Protein AF-A0A183KXJ9-F1 (afdb_monomer_lite)

Radius of gyration: 37.61 Å; chains: 1; bounding box: 73×56×91 Å

InterPro domains:
  IPR002073 3'5'-cyclic nucleotide phosphodiesterase, catalytic domain [PS51845] (123-229)
  IPR029016 GAF-like domain superfamily [G3DSA:3.30.450.40] (1-114)
  IPR036971 3'5'-cyclic nucleotide phosphodiesterase, catalytic domain superfamily [G3DSA:1.10.1300.10] (121-226)

Foldseek 3Di:
DFLAAPVGHGPDDDDDDAPPDDDDPPPDPPPVVPPPPDDDDDDDDDDDDDDDDDDDDDDDPPPPPPPPVPSRDDDDPVNVVVVVVVVVVVSVVVNVVVVVVVVVVVVVVVVVVVVVVCVQLWDDLVQLVCLLPDDQDACVVQVLLDPPGDCPPPDPSNLLSNLVNLCVVLVVCVVVVDDSSNVSRVSVSVQSPADPDDARHPRNVSSVSSVVSNVCVVVVCSVVVVVVD

Structure (mmCIF, N/CA/C/O backbone):
data_AF-A0A183KXJ9-F1
#
_entry.id   AF-A0A183KXJ9-F1
#
loop_
_atom_site.group_PDB
_atom_site.id
_atom_site.type_symbol
_atom_site.label_atom_id
_atom_site.label_alt_id
_atom_site.label_comp_id
_atom_site.label_asym_id
_atom_site.label_entity_id
_atom_site.label_seq_id
_atom_site.pdbx_PDB_ins_code
_atom_site.Cartn_x
_atom_site.Cartn_y
_atom_site.Cartn_z
_atom_site.occupancy
_atom_site.B_iso_or_equiv
_atom_site.auth_seq_id
_atom_site.auth_comp_id
_atom_site.auth_asym_id
_atom_site.auth_atom_id
_atom_site.pdbx_PDB_model_num
ATOM 1 N N . MET A 1 1 ? 27.067 -9.364 -43.125 1.00 59.88 1 MET A N 1
ATOM 2 C CA . MET A 1 1 ? 27.124 -9.842 -41.729 1.00 59.88 1 MET A CA 1
ATOM 3 C C . MET A 1 1 ? 25.803 -9.547 -41.013 1.00 59.88 1 MET A C 1
ATOM 5 O O . MET A 1 1 ? 25.404 -8.384 -40.984 1.00 59.88 1 MET A O 1
ATOM 9 N N . PRO A 1 2 ? 25.073 -10.560 -40.508 1.00 62.75 2 PRO A N 1
ATOM 10 C CA . PRO A 1 2 ? 23.845 -10.347 -39.744 1.00 62.75 2 PRO A CA 1
ATOM 11 C C . PRO A 1 2 ? 24.165 -9.909 -38.309 1.00 62.75 2 PRO A C 1
ATOM 13 O O . PRO A 1 2 ? 24.825 -10.632 -37.567 1.00 62.75 2 PRO A O 1
ATOM 16 N N . ILE A 1 3 ? 23.649 -8.754 -37.906 1.00 67.81 3 ILE A N 1
ATOM 17 C CA . ILE A 1 3 ? 23.628 -8.303 -36.516 1.00 67.81 3 ILE A CA 1
ATOM 18 C C . ILE A 1 3 ? 22.436 -8.986 -35.856 1.00 67.81 3 ILE A C 1
ATOM 20 O O . ILE A 1 3 ? 21.298 -8.790 -36.282 1.00 67.81 3 ILE A O 1
ATOM 24 N N . LYS A 1 4 ? 22.685 -9.813 -34.842 1.00 63.72 4 LYS A N 1
ATOM 25 C CA . LYS A 1 4 ? 21.648 -10.575 -34.137 1.00 63.72 4 LYS A CA 1
ATOM 26 C C . LYS A 1 4 ? 21.459 -10.050 -32.719 1.00 63.72 4 LYS A C 1
ATOM 28 O O . LYS A 1 4 ? 22.402 -9.582 -32.091 1.00 63.72 4 LYS A O 1
ATOM 33 N N . HIS A 1 5 ? 20.236 -10.149 -32.226 1.00 58.44 5 HIS A N 1
ATOM 34 C CA . HIS A 1 5 ? 19.889 -9.963 -30.826 1.00 58.44 5 HIS A CA 1
ATOM 35 C C . HIS A 1 5 ? 20.233 -11.235 -30.022 1.00 58.44 5 HIS A C 1
ATOM 37 O O . HIS A 1 5 ? 20.467 -12.300 -30.601 1.00 58.44 5 HIS A O 1
ATOM 43 N N . SER A 1 6 ? 20.259 -11.144 -28.688 1.00 58.84 6 SER A N 1
ATOM 44 C CA . SER A 1 6 ? 20.604 -12.259 -27.783 1.00 58.84 6 SER A CA 1
ATOM 45 C C . SER A 1 6 ? 19.638 -13.453 -27.839 1.00 58.84 6 SER A C 1
ATOM 47 O O . SER A 1 6 ? 19.993 -14.547 -27.419 1.00 58.84 6 SER A O 1
ATOM 49 N N . ASP A 1 7 ? 18.442 -13.264 -28.397 1.00 64.06 7 ASP A N 1
ATOM 50 C CA . ASP A 1 7 ? 17.426 -14.296 -28.660 1.00 64.06 7 ASP A CA 1
ATOM 51 C C . ASP A 1 7 ? 17.555 -14.927 -30.065 1.00 64.06 7 ASP A C 1
ATOM 53 O O . ASP A 1 7 ? 16.716 -15.729 -30.470 1.00 64.06 7 ASP A O 1
ATOM 57 N N . GLY A 1 8 ? 18.589 -14.560 -30.832 1.00 62.88 8 GLY A N 1
ATOM 58 C CA . GLY A 1 8 ? 18.854 -15.069 -32.177 1.00 62.88 8 GLY A CA 1
ATOM 59 C C . GLY A 1 8 ? 18.145 -14.319 -33.311 1.00 62.88 8 GLY A C 1
ATOM 60 O O . GLY A 1 8 ? 18.411 -14.617 -34.480 1.00 62.88 8 GLY A O 1
ATOM 61 N N . LYS A 1 9 ? 17.291 -13.326 -33.016 1.00 71.94 9 LYS A N 1
ATOM 62 C CA . LYS A 1 9 ? 16.590 -12.534 -34.040 1.00 71.94 9 LYS A CA 1
ATOM 63 C C . LYS A 1 9 ? 17.553 -11.587 -34.763 1.00 71.94 9 LYS A C 1
ATOM 65 O O . LYS A 1 9 ? 18.316 -10.866 -34.127 1.00 71.94 9 LYS A O 1
ATOM 70 N N . VAL A 1 10 ? 17.510 -11.550 -36.096 1.00 68.94 10 VAL A N 1
ATOM 71 C CA . VAL A 1 10 ? 18.338 -10.627 -36.897 1.00 68.94 10 VAL A CA 1
ATOM 72 C C . VAL A 1 10 ? 17.782 -9.204 -36.760 1.00 68.94 10 VAL A C 1
ATOM 74 O O . VAL A 1 10 ? 16.623 -8.957 -37.084 1.00 68.94 10 VAL A O 1
ATOM 77 N N . LEU A 1 11 ? 18.605 -8.283 -36.259 1.00 60.81 11 LEU A N 1
ATOM 78 C CA . LEU A 1 11 ? 18.292 -6.864 -36.066 1.00 60.81 11 LEU A CA 1
ATOM 79 C C . LEU A 1 11 ? 18.616 -6.027 -37.302 1.00 60.81 11 LEU A C 1
ATOM 81 O O . LEU A 1 11 ? 17.879 -5.104 -37.630 1.00 60.81 11 LEU A O 1
ATOM 85 N N 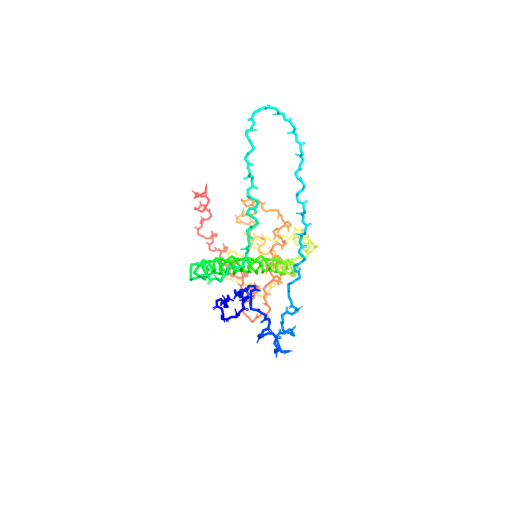. ALA A 1 12 ? 19.719 -6.344 -37.976 1.00 63.78 12 ALA A N 1
ATOM 86 C CA . ALA A 1 12 ? 20.162 -5.667 -39.186 1.00 63.78 12 ALA A CA 1
ATOM 87 C C . ALA A 1 12 ? 21.102 -6.580 -39.981 1.00 63.78 12 ALA A C 1
ATOM 89 O O . ALA A 1 12 ? 21.683 -7.519 -39.435 1.00 63.78 12 ALA A O 1
ATOM 90 N N . VAL A 1 13 ? 21.269 -6.310 -41.274 1.00 69.12 13 VAL A N 1
ATOM 91 C CA . VAL A 1 13 ? 22.241 -7.008 -42.123 1.00 69.12 13 VAL A CA 1
ATOM 92 C C . VAL A 1 13 ? 23.134 -5.967 -42.778 1.00 69.12 13 VAL A C 1
ATOM 94 O O . VAL A 1 13 ? 22.672 -5.163 -43.580 1.00 69.12 13 VAL A O 1
ATOM 97 N N . CYS A 1 14 ? 24.417 -5.993 -42.435 1.00 67.06 14 CYS A N 1
ATOM 98 C CA . CYS A 1 14 ? 25.429 -5.149 -43.057 1.00 67.06 14 CYS A CA 1
ATOM 99 C C . CYS A 1 14 ? 25.954 -5.839 -44.323 1.00 67.06 14 CYS A C 1
ATOM 101 O O . CYS A 1 14 ? 26.342 -7.011 -44.266 1.00 67.06 14 CYS A O 1
ATOM 103 N N . ILE A 1 15 ? 25.962 -5.133 -45.454 1.00 72.88 15 ILE A N 1
ATOM 104 C CA . ILE A 1 15 ? 26.438 -5.640 -46.747 1.00 72.88 15 ILE A CA 1
ATOM 105 C C . ILE A 1 15 ? 27.495 -4.672 -47.277 1.00 72.88 15 ILE A C 1
ATOM 107 O O . ILE A 1 15 ? 27.265 -3.466 -47.294 1.00 72.88 15 ILE A O 1
ATOM 111 N N . ILE A 1 16 ? 28.632 -5.212 -47.712 1.00 71.25 16 ILE A N 1
ATOM 112 C CA . ILE A 1 16 ? 29.681 -4.474 -48.415 1.00 71.25 16 ILE A CA 1
ATOM 113 C C . ILE A 1 16 ? 29.654 -4.891 -49.893 1.00 71.25 16 ILE A C 1
ATOM 115 O O . ILE A 1 16 ? 29.657 -6.084 -50.202 1.00 71.25 16 ILE A O 1
ATOM 119 N N . THR A 1 17 ? 29.546 -3.930 -50.815 1.00 67.62 17 THR A N 1
ATOM 120 C CA . THR A 1 17 ? 29.463 -4.190 -52.267 1.00 67.62 17 THR A CA 1
ATOM 121 C C . THR A 1 17 ? 30.315 -3.202 -53.042 1.00 67.62 17 THR A C 1
ATOM 123 O O . THR A 1 17 ? 30.122 -1.992 -52.914 1.00 67.62 17 THR A O 1
ATOM 126 N N . ASN A 1 18 ? 31.235 -3.702 -53.866 1.00 65.44 18 ASN A N 1
ATOM 127 C CA . ASN A 1 18 ? 32.065 -2.853 -54.712 1.00 65.44 18 ASN A CA 1
ATOM 128 C C . ASN A 1 18 ? 31.212 -2.151 -55.786 1.00 65.44 18 ASN A C 1
ATOM 130 O O . ASN A 1 18 ? 30.331 -2.758 -56.392 1.00 65.44 18 ASN A O 1
ATOM 134 N N . LYS A 1 19 ? 31.495 -0.875 -56.049 1.00 55.56 19 LYS A N 1
ATOM 135 C CA . LYS A 1 19 ? 30.754 -0.041 -57.006 1.00 55.56 19 LYS A CA 1
ATOM 136 C C . LYS A 1 19 ? 30.906 -0.498 -58.465 1.00 55.56 19 LYS A C 1
ATOM 138 O O . LYS A 1 19 ? 30.118 -0.081 -59.304 1.00 55.56 19 LYS A O 1
ATOM 143 N N . SER A 1 20 ? 31.900 -1.337 -58.775 1.00 52.16 20 SER A N 1
ATOM 144 C CA . SER A 1 20 ? 32.156 -1.845 -60.133 1.00 52.16 20 SER A CA 1
ATOM 145 C C . SER A 1 20 ? 31.437 -3.152 -60.485 1.00 52.16 20 SER A C 1
ATOM 147 O O . SER A 1 20 ? 31.499 -3.585 -61.635 1.00 52.16 20 SER A O 1
ATOM 149 N N . THR A 1 21 ? 30.718 -3.779 -59.552 1.00 44.09 21 THR A N 1
ATOM 150 C CA . THR A 1 21 ? 29.835 -4.905 -59.881 1.00 44.09 21 THR A CA 1
ATOM 151 C C . THR A 1 21 ? 28.455 -4.384 -60.246 1.00 44.09 21 THR A C 1
ATOM 153 O O . THR A 1 21 ? 27.643 -4.098 -59.371 1.00 44.09 21 THR A O 1
ATOM 156 N N . VAL A 1 22 ? 28.210 -4.274 -61.552 1.00 43.03 22 VAL A N 1
ATOM 157 C CA . VAL A 1 22 ? 26.866 -4.215 -62.137 1.00 43.03 22 VAL A CA 1
ATOM 158 C C . VAL A 1 22 ? 25.984 -5.279 -61.473 1.00 43.03 22 VAL A C 1
ATOM 160 O O . VAL A 1 22 ? 26.386 -6.435 -61.330 1.00 43.03 22 VAL A O 1
ATOM 163 N N . ASP A 1 23 ? 24.800 -4.849 -61.044 1.00 47.06 23 ASP A N 1
ATOM 164 C CA . ASP A 1 23 ? 23.729 -5.625 -60.425 1.00 47.06 23 ASP A CA 1
ATOM 165 C C . ASP A 1 23 ? 23.545 -7.035 -61.014 1.00 47.06 23 ASP A C 1
ATOM 167 O O . ASP A 1 23 ? 22.883 -7.219 -62.032 1.00 47.06 23 ASP A O 1
ATOM 171 N N . LEU A 1 24 ? 24.065 -8.066 -60.338 1.00 42.25 24 LEU A N 1
ATOM 172 C CA . LEU A 1 24 ? 23.750 -9.469 -60.660 1.00 42.25 24 LEU A CA 1
ATOM 173 C C . LEU A 1 24 ? 23.256 -10.292 -59.461 1.00 42.25 24 LEU A C 1
ATOM 175 O O . LEU A 1 24 ? 23.121 -11.509 -59.560 1.00 42.25 24 LEU A O 1
ATOM 179 N N . ARG A 1 25 ? 22.934 -9.662 -58.322 1.00 39.41 25 ARG A N 1
ATOM 180 C CA . ARG A 1 25 ? 22.305 -10.362 -57.178 1.00 39.41 25 ARG A CA 1
ATOM 181 C C . ARG A 1 25 ? 20.979 -9.776 -56.697 1.00 39.41 25 ARG A C 1
ATOM 183 O O . ARG A 1 25 ? 20.321 -10.408 -55.875 1.00 39.41 25 ARG A O 1
ATOM 190 N N . ILE A 1 26 ? 20.523 -8.654 -57.255 1.00 45.62 26 ILE A N 1
ATOM 191 C CA . ILE A 1 26 ? 19.169 -8.132 -57.016 1.00 45.62 26 ILE A CA 1
ATOM 192 C C . ILE A 1 26 ? 18.262 -8.571 -58.170 1.00 45.62 26 ILE A C 1
ATOM 194 O O . ILE A 1 26 ? 17.742 -7.763 -58.924 1.00 45.62 26 ILE A O 1
ATOM 198 N N . ASN A 1 27 ? 18.098 -9.883 -58.340 1.00 34.62 27 ASN A N 1
ATOM 199 C CA . ASN A 1 27 ? 17.025 -10.426 -59.176 1.00 34.62 27 ASN A CA 1
ATOM 200 C C . ASN A 1 27 ? 16.285 -11.565 -58.462 1.00 34.62 27 ASN A C 1
ATOM 202 O O . ASN A 1 27 ? 15.863 -12.541 -59.067 1.00 34.62 27 ASN A O 1
ATOM 206 N N . ASN A 1 28 ? 16.134 -11.429 -57.142 1.00 34.84 28 ASN A N 1
ATOM 207 C CA . ASN A 1 28 ? 15.156 -12.185 -56.374 1.00 34.84 28 ASN A CA 1
ATOM 208 C C . ASN A 1 28 ? 14.136 -11.195 -55.814 1.00 34.84 28 ASN A C 1
ATOM 210 O O . ASN A 1 28 ? 14.343 -10.592 -54.759 1.00 34.84 28 ASN A O 1
ATOM 214 N N . ASN A 1 29 ? 13.007 -11.082 -56.515 1.00 36.38 29 ASN A N 1
ATOM 215 C CA . ASN A 1 29 ? 11.803 -10.320 -56.158 1.00 36.38 29 ASN A CA 1
ATOM 216 C C . ASN A 1 29 ? 11.164 -10.703 -54.801 1.00 36.38 29 ASN A C 1
ATOM 218 O O . ASN A 1 29 ? 10.071 -10.245 -54.490 1.00 36.38 29 ASN A O 1
ATOM 222 N N . ASN A 1 30 ? 11.847 -11.483 -53.958 1.00 35.25 30 ASN A N 1
ATOM 223 C CA . ASN A 1 30 ? 11.349 -11.945 -52.665 1.00 35.25 30 ASN A CA 1
ATOM 224 C C . ASN A 1 30 ? 11.989 -11.229 -51.460 1.00 35.25 30 ASN A C 1
ATOM 226 O O . ASN A 1 30 ? 11.492 -11.382 -50.349 1.00 35.25 30 ASN A O 1
ATOM 230 N N . PHE A 1 31 ? 13.056 -10.433 -51.632 1.00 34.53 31 PHE A N 1
ATOM 231 C CA . PHE A 1 31 ? 13.683 -9.717 -50.501 1.00 34.53 31 PHE A CA 1
ATOM 232 C C . PHE A 1 31 ? 13.128 -8.296 -50.302 1.00 34.53 31 PHE A C 1
ATOM 234 O O . PHE A 1 31 ? 13.047 -7.795 -49.180 1.00 34.53 31 PHE A O 1
ATOM 241 N N . SER A 1 32 ? 12.656 -7.664 -51.380 1.00 31.20 32 SER A N 1
ATOM 242 C CA . SER A 1 32 ? 12.123 -6.295 -51.357 1.00 31.20 32 SER A CA 1
ATOM 243 C C . SER A 1 32 ? 10.787 -6.164 -50.614 1.00 31.20 32 SER A C 1
ATOM 245 O O . SER A 1 32 ? 10.366 -5.046 -50.315 1.00 31.20 32 SER A O 1
ATOM 247 N N . GLN A 1 33 ? 10.119 -7.280 -50.302 1.00 34.72 33 GLN A N 1
ATOM 248 C CA . GLN A 1 33 ? 8.815 -7.276 -49.635 1.00 34.72 33 GLN A CA 1
ATOM 249 C C . GLN A 1 33 ? 8.903 -7.406 -48.104 1.00 34.72 33 GLN A C 1
ATOM 251 O O . GLN A 1 33 ? 7.948 -7.043 -47.427 1.00 34.72 33 GLN A O 1
ATOM 256 N N . GLN A 1 34 ? 10.040 -7.837 -47.536 1.00 32.03 34 GLN A N 1
ATOM 257 C CA . GLN A 1 34 ? 10.179 -8.007 -46.077 1.00 32.03 34 GLN A CA 1
ATOM 258 C C . GLN A 1 34 ? 10.889 -6.855 -45.348 1.00 32.03 34 GLN A C 1
ATOM 260 O O . GLN A 1 34 ? 10.779 -6.771 -44.129 1.00 32.03 34 GLN A O 1
ATOM 265 N N . VAL A 1 35 ? 11.570 -5.939 -46.049 1.00 36.78 35 VAL A N 1
ATOM 266 C CA . VAL A 1 35 ? 12.365 -4.868 -45.398 1.00 36.78 35 VAL A CA 1
ATOM 267 C C . VAL A 1 35 ? 11.727 -3.472 -45.516 1.00 36.78 35 VAL A C 1
ATOM 269 O O . VAL A 1 35 ? 12.150 -2.536 -44.846 1.00 36.78 35 VAL A O 1
ATOM 272 N N . LYS A 1 36 ? 10.648 -3.309 -46.297 1.00 29.56 36 LYS A N 1
ATOM 273 C CA . LYS A 1 36 ? 9.973 -2.004 -46.477 1.00 29.56 36 LYS A CA 1
ATOM 274 C C . LYS A 1 36 ? 9.106 -1.537 -45.300 1.00 29.56 36 LYS A C 1
ATOM 276 O O . LYS A 1 36 ? 8.658 -0.397 -45.307 1.00 29.56 36 LYS A O 1
ATOM 281 N N . HIS A 1 37 ? 8.903 -2.359 -44.274 1.00 33.50 37 HIS A N 1
ATOM 282 C CA . HIS A 1 37 ? 8.173 -1.964 -43.070 1.00 33.50 37 HIS A CA 1
ATOM 283 C C . HIS A 1 37 ? 9.095 -1.969 -41.850 1.00 33.50 37 HIS A C 1
ATOM 285 O O . HIS A 1 37 ? 8.941 -2.866 -41.038 1.00 33.50 37 HIS A O 1
ATOM 291 N N . GLN A 1 38 ? 10.038 -1.024 -41.698 1.00 36.97 38 GLN A N 1
ATOM 292 C CA . GLN A 1 38 ? 10.378 -0.556 -40.336 1.00 36.97 38 GLN A CA 1
ATOM 293 C C . GLN A 1 38 ? 11.315 0.659 -40.228 1.00 36.97 38 GLN A C 1
ATOM 295 O O . GLN A 1 38 ? 11.373 1.187 -39.130 1.00 36.97 38 GLN A O 1
ATOM 300 N N . PHE A 1 39 ? 12.057 1.136 -41.237 1.00 31.33 39 PHE A N 1
ATOM 301 C CA . PHE A 1 39 ? 12.978 2.268 -40.992 1.00 31.33 39 PHE A CA 1
ATOM 302 C C . PHE A 1 39 ? 13.075 3.228 -42.177 1.00 31.33 39 PHE A C 1
ATOM 304 O O . PHE A 1 39 ? 13.735 2.950 -43.173 1.00 31.33 39 PHE A O 1
ATOM 311 N N . ASP A 1 40 ? 12.399 4.366 -42.031 1.00 25.27 40 ASP A N 1
ATOM 312 C CA . ASP A 1 40 ? 12.357 5.468 -42.987 1.00 25.27 40 ASP A CA 1
ATOM 313 C C . ASP A 1 40 ? 13.387 6.526 -42.549 1.00 25.27 40 ASP A C 1
ATOM 315 O O . ASP A 1 40 ? 13.083 7.447 -41.792 1.00 25.27 40 ASP A O 1
ATOM 319 N N . PHE A 1 41 ? 14.651 6.355 -42.946 1.00 30.27 41 PHE A N 1
ATOM 320 C CA . PHE A 1 41 ? 15.659 7.407 -42.797 1.00 30.27 41 PHE A CA 1
ATOM 321 C C . PHE A 1 41 ? 15.675 8.249 -44.076 1.00 30.27 41 PHE A C 1
ATOM 323 O O . PHE A 1 41 ? 16.217 7.830 -45.099 1.00 30.27 41 PHE A O 1
ATOM 330 N N . LYS A 1 42 ? 15.089 9.453 -44.018 1.00 24.83 42 LYS A N 1
ATOM 331 C CA . LYS A 1 42 ? 15.292 10.481 -45.048 1.00 24.83 42 LYS A CA 1
ATOM 332 C C . LYS A 1 42 ? 16.767 10.913 -45.035 1.00 24.83 42 LYS A C 1
ATOM 334 O O . LYS A 1 42 ? 17.252 11.299 -43.970 1.00 24.83 42 LYS A O 1
ATOM 339 N N . PRO A 1 43 ? 17.481 10.887 -46.172 1.00 28.34 43 PRO A N 1
ATOM 340 C CA . PRO A 1 43 ? 18.834 11.415 -46.231 1.00 28.34 43 PRO A CA 1
ATOM 341 C C . PRO A 1 43 ? 18.778 12.942 -46.112 1.00 28.34 43 PRO A C 1
ATOM 343 O O . PRO A 1 43 ? 18.112 13.606 -46.904 1.00 28.34 43 PRO A O 1
ATOM 346 N N . VAL A 1 44 ? 19.462 13.492 -45.108 1.00 27.83 44 VAL A N 1
ATOM 347 C CA . VAL A 1 44 ? 19.701 14.934 -44.986 1.00 27.83 44 VAL A CA 1
ATOM 348 C C . VAL A 1 44 ? 20.842 15.290 -45.935 1.00 27.83 44 VAL A C 1
ATOM 350 O O . VAL A 1 44 ? 21.971 14.835 -45.760 1.00 27.83 44 VAL A O 1
ATOM 353 N N . THR A 1 45 ? 20.538 16.069 -46.969 1.00 31.45 45 THR A N 1
ATOM 354 C CA . THR A 1 45 ? 21.520 16.670 -47.875 1.00 31.45 45 THR A CA 1
ATOM 355 C C . THR A 1 45 ? 21.791 18.103 -47.428 1.00 31.45 45 THR A C 1
ATOM 357 O O . THR A 1 45 ? 21.212 19.031 -47.986 1.00 31.45 45 THR A O 1
ATOM 360 N N . ASP A 1 46 ? 22.662 18.295 -46.439 1.00 27.98 46 ASP A N 1
ATOM 361 C CA . ASP A 1 46 ? 23.152 19.635 -46.110 1.00 27.98 46 ASP A CA 1
ATOM 362 C C . ASP A 1 46 ? 24.473 19.885 -46.843 1.00 27.98 46 ASP A C 1
ATOM 364 O O . ASP A 1 46 ? 25.542 19.388 -46.487 1.00 27.98 46 ASP A O 1
ATOM 368 N N . SER A 1 47 ? 24.372 20.647 -47.931 1.00 29.17 47 SER A N 1
ATOM 369 C CA . SER A 1 47 ? 25.495 21.228 -48.658 1.00 29.17 47 SER A CA 1
ATOM 370 C C . SER A 1 47 ? 26.147 22.324 -47.811 1.00 29.17 47 SER A C 1
ATOM 372 O O . SER A 1 47 ? 25.592 23.413 -47.669 1.00 29.17 47 SER A O 1
ATOM 374 N N . ILE A 1 48 ? 27.333 22.056 -47.265 1.00 31.62 48 ILE A N 1
ATOM 375 C CA . ILE A 1 48 ? 28.138 23.063 -46.563 1.00 31.62 48 ILE A CA 1
ATOM 376 C C . ILE A 1 48 ? 28.785 23.988 -47.609 1.00 31.62 48 ILE A C 1
ATOM 378 O O . ILE A 1 48 ? 29.691 23.579 -48.335 1.00 31.62 48 ILE A O 1
ATOM 382 N N . GLN A 1 49 ? 28.312 25.235 -47.693 1.00 25.41 49 GLN A N 1
ATOM 383 C CA . GLN A 1 49 ? 28.966 26.327 -48.423 1.00 25.41 49 GLN A CA 1
ATOM 384 C C . GLN A 1 49 ? 30.102 26.909 -47.568 1.00 25.41 49 GLN A C 1
ATOM 386 O O . GLN A 1 49 ? 29.858 27.399 -46.467 1.00 25.41 49 GLN A O 1
ATOM 391 N N . TYR A 1 50 ? 31.337 26.893 -48.075 1.00 26.78 50 TYR A N 1
ATOM 392 C CA . TYR A 1 50 ? 32.445 27.650 -47.485 1.00 26.78 50 TYR A CA 1
ATOM 393 C C . TYR A 1 50 ? 32.477 29.071 -48.063 1.00 26.78 50 TYR A C 1
ATOM 395 O O . TYR A 1 50 ? 32.543 29.254 -49.277 1.00 26.78 50 TYR A O 1
ATOM 403 N N . SER A 1 51 ? 32.419 30.064 -47.173 1.00 25.78 51 SER A N 1
ATOM 404 C CA . SER A 1 51 ? 32.540 31.493 -47.476 1.00 25.78 51 SER A CA 1
ATOM 405 C C . SER A 1 51 ? 34.005 31.874 -47.692 1.00 25.78 51 SER A C 1
ATOM 407 O O . SER A 1 51 ? 34.853 31.586 -46.847 1.00 25.78 51 SER A O 1
ATOM 409 N N . SER A 1 52 ? 34.288 32.555 -48.801 1.00 27.69 52 SER A N 1
ATOM 410 C CA . SER A 1 52 ? 35.575 33.193 -49.087 1.00 27.69 52 SER A CA 1
ATOM 411 C C . SER A 1 52 ? 35.845 34.335 -48.106 1.00 27.69 52 SER A C 1
ATOM 413 O O . SER A 1 52 ? 34.945 35.123 -47.831 1.00 27.69 52 SER A O 1
ATOM 415 N N . ASN A 1 53 ? 37.083 34.451 -47.627 1.00 29.86 53 ASN A N 1
ATOM 416 C CA . ASN A 1 53 ? 37.650 35.712 -47.156 1.00 29.86 53 ASN A CA 1
ATOM 417 C C . ASN A 1 53 ? 39.129 35.754 -47.554 1.00 29.86 53 ASN A C 1
ATOM 419 O O . ASN A 1 53 ? 39.924 34.907 -47.143 1.00 29.86 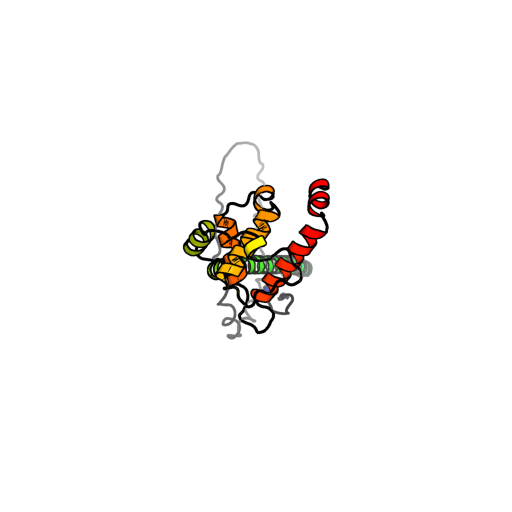53 ASN A O 1
ATOM 423 N N . ASP A 1 54 ? 39.449 36.736 -48.390 1.00 31.62 54 ASP A N 1
ATOM 424 C CA . ASP A 1 54 ? 40.779 37.060 -48.889 1.00 31.62 54 ASP A CA 1
ATOM 425 C C . ASP A 1 54 ? 41.678 37.636 -47.787 1.00 31.62 54 ASP A C 1
ATOM 427 O O . ASP A 1 54 ? 41.204 38.380 -46.931 1.00 31.62 54 ASP A O 1
ATOM 431 N N . ASN A 1 55 ? 42.981 37.329 -47.853 1.00 29.75 55 ASN A N 1
ATOM 432 C CA . ASN A 1 55 ? 44.083 38.289 -47.673 1.00 29.75 55 ASN A CA 1
ATOM 433 C C . ASN A 1 55 ? 45.452 37.639 -48.001 1.00 29.75 55 ASN A C 1
ATOM 435 O O . ASN A 1 55 ? 45.957 36.812 -47.247 1.00 29.75 55 ASN A O 1
ATOM 439 N N . LEU A 1 56 ? 45.999 38.011 -49.173 1.00 29.98 56 LEU A N 1
ATOM 440 C CA . LEU A 1 56 ? 47.391 38.421 -49.491 1.00 29.98 56 LEU A CA 1
ATOM 441 C C . LEU A 1 56 ? 48.520 37.841 -48.589 1.00 29.98 56 LEU A C 1
ATOM 443 O O . LEU A 1 56 ? 48.547 38.115 -47.400 1.00 29.98 56 LEU A O 1
ATOM 447 N N . SER A 1 57 ? 49.543 37.093 -49.031 1.00 29.06 57 SER A N 1
ATOM 448 C CA . SER A 1 57 ? 50.495 37.310 -50.134 1.00 29.06 57 SER A CA 1
ATOM 449 C C . SER A 1 57 ? 51.401 36.067 -50.308 1.00 29.06 57 SER A C 1
ATOM 451 O O . SER A 1 57 ? 51.670 35.357 -49.341 1.00 29.06 57 SER A O 1
ATOM 453 N N . SER A 1 58 ? 51.948 35.881 -51.515 1.00 32.41 58 SER A N 1
ATOM 454 C CA . SER A 1 58 ? 53.001 34.926 -51.929 1.00 32.41 58 SER A CA 1
ATOM 455 C C . SER A 1 58 ? 52.642 33.431 -51.953 1.00 32.41 58 SER A C 1
ATOM 457 O O . SER A 1 58 ? 52.856 32.693 -50.997 1.00 32.41 58 SER A O 1
ATOM 459 N N . LYS A 1 59 ? 52.163 32.947 -53.105 1.00 30.69 59 LYS A N 1
ATOM 460 C CA . LYS A 1 59 ? 52.203 31.520 -53.452 1.00 30.69 59 LYS A CA 1
ATOM 461 C C . LYS A 1 59 ? 52.632 31.350 -54.905 1.00 30.69 59 LYS A C 1
ATOM 463 O O . LYS A 1 59 ? 51.989 31.869 -55.813 1.00 30.69 59 LYS A O 1
ATOM 468 N N . GLU A 1 60 ? 53.727 30.616 -55.084 1.00 29.00 60 GLU A N 1
ATOM 469 C CA . GLU A 1 60 ? 54.080 29.919 -56.321 1.00 29.00 60 GLU A CA 1
ATOM 470 C C . GLU A 1 60 ? 52.868 29.133 -56.857 1.00 29.00 60 GLU A C 1
ATOM 472 O O . GLU A 1 60 ? 51.992 28.755 -56.066 1.00 29.00 60 GLU A O 1
ATOM 477 N N . PRO A 1 61 ? 52.782 28.853 -58.171 1.00 28.03 61 PRO A N 1
ATOM 478 C CA . PRO A 1 61 ? 51.679 28.079 -58.717 1.00 28.03 61 PRO A CA 1
ATOM 479 C C . PRO A 1 61 ? 51.823 26.618 -58.279 1.00 28.03 61 PRO A C 1
ATOM 481 O O . PRO A 1 61 ? 52.369 25.780 -58.990 1.00 28.03 61 PRO A O 1
ATOM 484 N N . ILE A 1 62 ? 51.315 26.296 -57.090 1.00 32.72 62 ILE A N 1
ATOM 485 C CA . ILE A 1 62 ? 51.107 24.918 -56.666 1.00 32.72 62 ILE A CA 1
ATOM 486 C C . ILE A 1 62 ? 49.942 24.419 -57.509 1.00 32.72 62 ILE A C 1
ATOM 488 O O . ILE A 1 62 ? 48.782 24.753 -57.263 1.00 32.72 62 ILE A O 1
ATOM 492 N N . THR A 1 63 ? 50.262 23.648 -58.543 1.00 26.05 63 THR A N 1
ATOM 493 C CA . THR A 1 63 ? 49.294 22.852 -59.283 1.00 26.05 63 THR A CA 1
ATOM 494 C C . THR A 1 63 ? 48.630 21.913 -58.275 1.00 26.05 63 THR A C 1
ATOM 496 O O . THR A 1 63 ? 49.173 20.865 -57.934 1.00 26.05 63 THR A O 1
ATOM 499 N N . MET A 1 64 ? 47.480 22.310 -57.721 1.00 27.92 64 MET A N 1
ATOM 500 C CA . MET A 1 64 ? 46.627 21.397 -56.972 1.00 27.92 64 MET A CA 1
ATOM 501 C C . MET A 1 64 ? 46.140 20.359 -57.972 1.00 27.92 64 MET A C 1
ATOM 503 O O . MET A 1 64 ? 45.177 20.586 -58.701 1.00 27.92 64 MET A O 1
ATOM 507 N N . SER A 1 65 ? 46.835 19.222 -58.011 1.00 31.34 65 SER A N 1
ATOM 508 C CA . SER A 1 65 ? 46.253 17.970 -58.463 1.00 31.34 65 SER A CA 1
ATOM 509 C C . SER A 1 65 ? 44.963 17.810 -57.678 1.00 31.34 65 SER A C 1
ATOM 511 O O . SER A 1 65 ? 44.982 17.490 -56.488 1.00 31.34 65 SER A O 1
ATOM 513 N N . SER A 1 66 ? 43.839 18.096 -58.328 1.00 33.97 66 SER A N 1
ATOM 514 C CA . SER A 1 66 ? 42.534 17.658 -57.882 1.00 33.97 66 SER A CA 1
ATOM 515 C C . SER A 1 66 ? 42.562 16.135 -57.920 1.00 33.97 66 SER A C 1
ATOM 517 O O . SER A 1 66 ? 42.128 15.515 -58.892 1.00 33.97 66 SER A O 1
ATOM 519 N N . SER A 1 67 ? 43.110 15.525 -56.871 1.00 36.62 67 SER A N 1
ATOM 520 C CA . SER A 1 67 ? 42.881 14.127 -56.552 1.00 36.62 67 SER A CA 1
ATOM 521 C C . SER A 1 67 ? 41.425 14.040 -56.126 1.00 36.62 67 SER A C 1
ATOM 523 O O . SER A 1 67 ? 41.076 14.005 -54.950 1.00 36.62 67 SER A O 1
ATOM 525 N N . ILE A 1 68 ? 40.551 14.096 -57.129 1.00 44.31 68 ILE A N 1
ATOM 526 C CA . ILE A 1 68 ? 39.220 13.529 -57.071 1.00 44.31 68 ILE A CA 1
ATOM 527 C C . ILE A 1 68 ? 39.496 12.089 -56.669 1.00 44.31 68 ILE A C 1
ATOM 529 O O . ILE A 1 68 ? 40.011 11.311 -57.470 1.00 44.31 68 ILE A O 1
ATOM 533 N N . ASN A 1 69 ? 39.293 11.780 -55.389 1.00 46.53 69 ASN A N 1
ATOM 534 C CA . ASN A 1 69 ? 39.435 10.431 -54.874 1.00 46.53 69 ASN A CA 1
ATOM 535 C C . ASN A 1 69 ? 38.428 9.586 -55.654 1.00 46.53 69 ASN A C 1
ATOM 537 O O . ASN A 1 69 ? 37.242 9.561 -55.330 1.00 46.53 69 ASN A O 1
ATOM 541 N N . ASN A 1 70 ? 38.872 8.960 -56.740 1.00 45.66 70 ASN A N 1
ATOM 542 C CA . ASN A 1 70 ? 38.083 7.984 -57.459 1.00 45.66 70 ASN A CA 1
ATOM 543 C C . ASN A 1 70 ? 37.924 6.809 -56.496 1.00 45.66 70 ASN A C 1
ATOM 545 O O . ASN A 1 70 ? 38.834 6.001 -56.335 1.00 45.66 70 ASN A O 1
ATOM 549 N N . TRP A 1 71 ? 36.771 6.731 -55.825 1.00 55.31 71 TRP A N 1
ATOM 550 C CA . TRP A 1 71 ? 36.329 5.576 -55.037 1.00 55.31 71 TRP A CA 1
ATOM 551 C C . TRP A 1 71 ? 36.031 4.386 -55.976 1.00 55.31 71 TRP A C 1
ATOM 553 O O . TRP A 1 71 ? 34.920 3.862 -56.009 1.00 55.31 71 TRP A O 1
ATOM 563 N N . SER A 1 72 ? 37.000 4.008 -56.810 1.00 54.88 72 SER A N 1
ATOM 564 C CA . SER A 1 72 ? 36.923 2.952 -57.824 1.00 54.88 72 SER A CA 1
ATOM 565 C C . SER A 1 72 ? 37.903 1.813 -57.519 1.00 54.88 72 SER A C 1
ATOM 567 O O . SER A 1 72 ? 38.441 1.193 -58.435 1.00 54.88 72 SER A O 1
ATOM 569 N N . GLY A 1 73 ? 38.182 1.575 -56.236 1.00 63.97 73 GLY A N 1
ATOM 570 C CA . GLY A 1 73 ? 39.007 0.466 -55.762 1.00 63.97 73 GLY A CA 1
ATOM 571 C C . GLY A 1 73 ? 38.156 -0.740 -55.373 1.00 63.97 73 GLY A C 1
ATOM 572 O O . GLY A 1 73 ? 37.056 -0.591 -54.845 1.00 63.97 73 GLY A O 1
ATOM 573 N N . ILE A 1 74 ? 38.672 -1.942 -55.634 1.00 72.38 74 ILE A N 1
ATOM 574 C CA . ILE A 1 74 ? 38.117 -3.179 -55.076 1.00 72.38 74 ILE A CA 1
ATOM 575 C C . ILE A 1 74 ? 38.372 -3.180 -53.570 1.00 72.38 74 ILE A C 1
ATOM 577 O O . ILE A 1 74 ? 39.496 -2.908 -53.157 1.00 72.38 74 ILE A O 1
ATOM 581 N N . PHE A 1 75 ? 37.337 -3.471 -52.772 1.00 78.12 75 PHE A N 1
ATOM 582 C CA . PHE A 1 75 ? 37.484 -3.602 -51.322 1.00 78.12 75 PHE A CA 1
ATOM 583 C C . PHE A 1 75 ? 38.585 -4.607 -50.993 1.00 78.12 75 PHE A C 1
ATOM 585 O O . PHE A 1 75 ? 38.599 -5.727 -51.508 1.00 78.12 75 PHE A O 1
ATOM 592 N N . THR A 1 76 ? 39.511 -4.179 -50.147 1.00 83.38 76 THR A N 1
ATOM 593 C CA . THR A 1 76 ? 40.619 -4.997 -49.670 1.00 83.38 76 THR A CA 1
ATOM 594 C C . THR A 1 76 ? 40.206 -5.784 -48.428 1.00 83.38 76 THR A C 1
ATOM 596 O O . THR A 1 76 ? 39.211 -5.474 -47.774 1.00 83.38 76 THR A O 1
ATOM 599 N N . TYR A 1 77 ? 41.006 -6.784 -48.054 1.00 81.25 77 TYR A N 1
ATOM 600 C CA . TYR A 1 77 ? 40.802 -7.524 -46.804 1.00 81.25 77 TYR A CA 1
ATOM 601 C C . TYR A 1 77 ? 40.825 -6.605 -45.566 1.00 81.25 77 TYR A C 1
ATOM 603 O O . TYR A 1 77 ? 40.090 -6.821 -44.607 1.00 81.25 77 TYR A O 1
ATOM 611 N N . SER A 1 78 ? 41.621 -5.531 -45.606 1.00 81.25 78 SER A N 1
ATOM 612 C CA . SER A 1 78 ? 41.649 -4.516 -44.549 1.00 81.25 78 SER A CA 1
ATOM 613 C C . SER A 1 78 ? 40.321 -3.761 -44.431 1.00 81.25 78 SER A C 1
ATOM 615 O O . SER A 1 78 ? 39.894 -3.459 -43.318 1.00 81.25 78 SER A O 1
ATOM 617 N N . ASP A 1 79 ? 39.645 -3.494 -45.555 1.00 82.81 79 ASP A N 1
ATOM 618 C CA . ASP A 1 79 ? 38.325 -2.850 -45.564 1.00 82.81 79 ASP A CA 1
ATOM 619 C C . ASP A 1 79 ? 37.239 -3.792 -45.031 1.00 82.81 79 ASP A C 1
ATOM 621 O O . ASP A 1 79 ? 36.343 -3.357 -44.309 1.00 82.81 79 ASP A O 1
ATOM 625 N N . GLU A 1 80 ? 37.335 -5.088 -45.343 1.00 80.69 80 GLU A N 1
ATOM 626 C CA . GLU A 1 80 ? 36.438 -6.117 -44.808 1.00 80.69 80 GLU A CA 1
ATOM 627 C C . GLU A 1 80 ? 36.580 -6.249 -43.285 1.00 80.69 80 GLU A C 1
ATOM 629 O O . GLU A 1 80 ? 35.576 -6.201 -42.572 1.00 80.69 80 GLU A O 1
ATOM 634 N N . PHE A 1 81 ? 37.814 -6.317 -42.776 1.00 83.12 81 PHE A N 1
ATOM 635 C CA . PHE A 1 81 ? 38.088 -6.372 -41.338 1.00 83.12 81 PHE A CA 1
ATOM 636 C C . PHE A 1 81 ? 37.609 -5.109 -40.603 1.00 83.12 81 PHE A C 1
ATOM 638 O O . PHE A 1 81 ? 36.980 -5.190 -39.545 1.00 83.12 81 PHE A O 1
ATOM 645 N N . LEU A 1 82 ? 37.857 -3.925 -41.174 1.00 85.06 82 LEU A N 1
ATOM 646 C CA . LEU A 1 82 ? 37.375 -2.664 -40.608 1.00 85.06 82 LEU A CA 1
ATOM 647 C C . LEU A 1 82 ? 35.840 -2.612 -40.583 1.00 85.06 82 LEU A C 1
ATOM 649 O O . LEU A 1 82 ? 35.247 -2.171 -39.595 1.00 85.06 82 LEU A O 1
ATOM 653 N N . PHE A 1 83 ? 35.191 -3.084 -41.649 1.00 83.12 83 PHE A N 1
ATOM 654 C CA . PHE A 1 83 ? 33.736 -3.138 -41.737 1.00 83.12 83 PHE A CA 1
ATOM 655 C C . PHE A 1 83 ? 33.128 -4.138 -40.749 1.00 83.12 83 PHE A C 1
ATOM 657 O O . PHE A 1 83 ? 32.080 -3.854 -40.170 1.00 83.12 83 PHE A O 1
ATOM 664 N N . GLU A 1 84 ? 33.782 -5.275 -40.508 1.00 82.44 84 GLU A N 1
ATOM 665 C CA . GLU A 1 84 ? 33.377 -6.238 -39.481 1.00 82.44 84 GLU A CA 1
ATOM 666 C C . GLU A 1 84 ? 33.418 -5.611 -38.081 1.00 82.44 84 GLU A C 1
ATOM 668 O O . GLU A 1 84 ? 32.416 -5.639 -37.359 1.00 82.44 84 GLU A O 1
ATOM 673 N N . ALA A 1 85 ? 34.534 -4.972 -37.716 1.00 84.31 85 ALA A N 1
ATOM 674 C CA . ALA A 1 85 ? 34.671 -4.289 -36.432 1.00 84.31 85 ALA A CA 1
ATOM 675 C C . ALA A 1 85 ? 33.621 -3.174 -36.261 1.00 84.31 85 ALA A C 1
ATOM 677 O O . ALA A 1 85 ? 32.994 -3.053 -35.203 1.00 84.31 85 ALA A O 1
ATOM 678 N N . PHE A 1 86 ? 33.371 -2.399 -37.321 1.00 87.44 86 PHE A N 1
ATOM 679 C CA . PHE A 1 86 ? 32.324 -1.380 -37.340 1.00 87.44 86 PHE A CA 1
ATOM 680 C C . PHE A 1 86 ? 30.925 -1.985 -37.151 1.00 87.44 86 PHE A C 1
ATOM 682 O O . PHE A 1 86 ? 30.155 -1.509 -36.316 1.00 87.44 86 PHE A O 1
ATOM 689 N N . ALA A 1 87 ? 30.594 -3.056 -37.876 1.00 83.56 87 ALA A N 1
ATOM 690 C CA . ALA A 1 87 ? 29.298 -3.721 -37.782 1.00 83.56 87 ALA A CA 1
ATOM 691 C C . ALA A 1 87 ? 29.045 -4.307 -36.382 1.00 83.56 87 ALA A C 1
ATOM 693 O O . ALA A 1 87 ? 27.924 -4.216 -35.876 1.00 83.56 87 ALA A O 1
ATOM 694 N N . LEU A 1 88 ? 30.075 -4.852 -35.725 1.00 83.50 88 LEU A N 1
ATOM 695 C CA . LEU A 1 88 ? 29.993 -5.314 -34.336 1.00 83.50 88 LEU A CA 1
ATOM 696 C C . LEU A 1 88 ? 29.714 -4.160 -33.369 1.00 83.50 88 LEU A C 1
ATOM 698 O O . LEU A 1 88 ? 28.806 -4.259 -32.541 1.00 83.50 88 LEU A O 1
ATOM 702 N N . PHE A 1 89 ? 30.444 -3.050 -33.499 1.00 88.88 89 PHE A N 1
ATOM 703 C CA . PHE A 1 89 ? 30.252 -1.876 -32.647 1.00 88.88 89 PHE A CA 1
ATOM 704 C C . PHE A 1 89 ? 28.846 -1.280 -32.803 1.00 88.88 89 PHE A C 1
ATOM 706 O O . PHE A 1 89 ? 28.149 -1.042 -31.814 1.00 88.88 89 PHE A O 1
ATOM 713 N N . VAL A 1 90 ? 28.386 -1.114 -34.046 1.00 88.81 90 VAL A N 1
ATOM 714 C CA . VAL A 1 90 ? 27.028 -0.642 -34.343 1.00 88.81 90 VAL A CA 1
ATOM 715 C C . VAL A 1 90 ? 25.981 -1.626 -33.819 1.00 88.81 90 VAL A C 1
ATOM 717 O O . VAL A 1 90 ? 24.977 -1.204 -33.249 1.00 88.81 90 VAL A O 1
ATOM 720 N N . GLY A 1 91 ? 26.220 -2.934 -33.938 1.00 85.25 91 GLY A N 1
ATOM 721 C CA . GLY A 1 91 ? 25.324 -3.961 -33.413 1.00 85.25 91 GLY A CA 1
ATOM 722 C C . GLY A 1 91 ? 25.146 -3.895 -31.896 1.00 85.25 91 GLY A C 1
ATOM 723 O O . GLY A 1 91 ? 24.015 -3.955 -31.407 1.00 85.25 91 GLY A O 1
ATOM 724 N N . LEU A 1 92 ? 26.238 -3.688 -31.156 1.00 86.81 92 LEU A N 1
ATOM 725 C CA . LEU A 1 92 ? 26.195 -3.451 -29.711 1.00 86.81 92 LEU A CA 1
ATOM 726 C C . LEU A 1 92 ? 25.441 -2.159 -29.377 1.00 86.81 92 LEU A C 1
ATOM 728 O O . LEU A 1 92 ? 24.584 -2.161 -28.492 1.00 86.81 92 LEU A O 1
ATOM 732 N N . GLY A 1 93 ? 25.702 -1.076 -30.117 1.00 89.56 93 GLY A N 1
ATOM 733 C CA . GLY A 1 93 ? 25.012 0.204 -29.949 1.00 89.56 93 GLY A CA 1
ATOM 734 C C . GLY A 1 93 ? 23.497 0.095 -30.151 1.00 89.56 93 GLY A C 1
ATOM 735 O O . GLY A 1 93 ? 22.725 0.567 -29.313 1.00 89.56 93 GLY A O 1
ATOM 736 N N . ILE A 1 94 ? 23.059 -0.590 -31.212 1.00 88.56 94 ILE A N 1
ATOM 737 C CA . ILE A 1 94 ? 21.639 -0.849 -31.492 1.00 88.56 94 ILE A CA 1
ATOM 738 C C . ILE A 1 94 ? 21.029 -1.719 -30.390 1.00 88.56 94 ILE A C 1
ATOM 740 O O . ILE A 1 94 ? 19.958 -1.392 -29.880 1.00 88.56 94 ILE A O 1
ATOM 744 N N . SER A 1 95 ? 21.704 -2.803 -29.996 1.00 88.00 95 SER A N 1
ATOM 745 C CA . SER A 1 95 ? 21.212 -3.712 -28.956 1.00 88.00 95 SER A CA 1
ATOM 746 C C . SER A 1 95 ? 21.016 -2.990 -27.619 1.00 88.00 95 SER A C 1
ATOM 748 O O . SER A 1 95 ? 19.948 -3.090 -27.012 1.00 88.00 95 SER A O 1
ATOM 750 N N . ASN A 1 96 ? 22.003 -2.200 -27.189 1.00 90.19 96 ASN A N 1
ATOM 751 C CA . ASN A 1 96 ? 21.919 -1.417 -25.957 1.00 90.19 96 ASN A CA 1
ATOM 752 C C . ASN A 1 96 ? 20.817 -0.356 -26.029 1.00 90.19 96 ASN A C 1
ATOM 754 O O . ASN A 1 96 ? 20.046 -0.213 -25.081 1.00 90.19 96 ASN A O 1
ATOM 758 N N . SER A 1 97 ? 20.695 0.34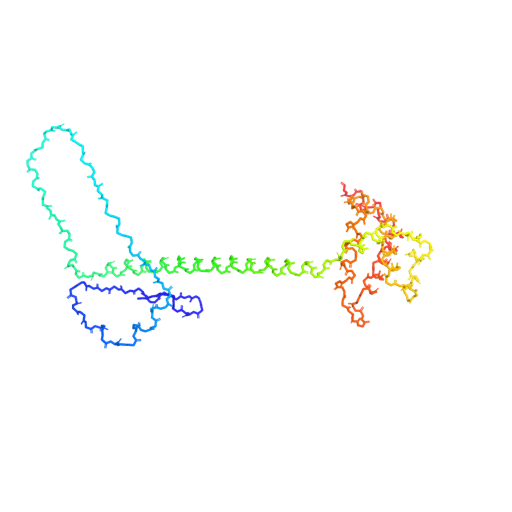1 -27.163 1.00 89.75 97 SER A N 1
ATOM 759 C CA . SER A 1 97 ? 19.642 1.342 -27.372 1.00 89.75 97 SER A CA 1
ATOM 760 C C . SER A 1 97 ? 18.248 0.716 -27.284 1.00 89.75 97 SER A C 1
ATOM 762 O O . SER A 1 97 ? 17.377 1.239 -26.593 1.00 89.75 97 SER A O 1
ATOM 764 N N . GLN A 1 98 ? 18.040 -0.447 -27.911 1.00 89.31 98 GLN A N 1
ATOM 765 C CA . GLN A 1 98 ? 16.769 -1.170 -27.838 1.00 89.31 98 GLN A CA 1
ATOM 766 C C . GLN A 1 98 ? 16.466 -1.681 -26.430 1.00 89.31 98 GLN A C 1
ATOM 768 O O . GLN A 1 98 ? 15.321 -1.602 -25.985 1.00 89.31 98 GLN A O 1
ATOM 773 N N . LEU A 1 99 ? 17.465 -2.225 -25.729 1.00 90.81 99 LEU A N 1
ATOM 774 C CA . LEU A 1 99 ? 17.294 -2.689 -24.355 1.00 90.81 99 LEU A CA 1
ATOM 775 C C . LEU A 1 99 ? 16.873 -1.531 -23.447 1.00 90.81 99 LEU A C 1
ATOM 777 O O . LEU A 1 99 ? 15.908 -1.662 -22.692 1.00 90.81 99 LEU A O 1
ATOM 781 N N . TYR A 1 100 ? 17.552 -0.390 -23.573 1.00 96.06 100 TYR A N 1
ATOM 782 C CA . TYR A 1 100 ? 17.223 0.822 -22.838 1.00 96.06 100 TYR A CA 1
ATOM 783 C C . TYR A 1 100 ? 15.802 1.303 -23.153 1.00 96.06 100 TYR A C 1
ATOM 785 O O . TYR A 1 100 ? 15.007 1.510 -22.238 1.00 96.06 100 TYR A O 1
ATOM 793 N N . GLU A 1 101 ? 15.426 1.393 -24.431 1.00 95.25 101 GLU A N 1
ATOM 794 C CA . GLU A 1 101 ? 14.081 1.821 -24.830 1.00 95.25 101 GLU A CA 1
ATOM 795 C C . GLU A 1 101 ? 12.991 0.893 -24.266 1.00 95.25 101 GLU A C 1
ATOM 797 O O . GLU A 1 101 ? 11.967 1.356 -23.753 1.00 95.25 101 GLU A O 1
ATOM 802 N N . ARG A 1 102 ? 13.214 -0.428 -24.297 1.00 94.56 102 ARG A N 1
ATOM 803 C CA . ARG A 1 102 ? 12.293 -1.407 -23.699 1.00 94.56 102 ARG A CA 1
ATOM 804 C C . ARG A 1 102 ? 12.184 -1.225 -22.188 1.00 94.56 102 ARG A C 1
ATOM 806 O O . ARG A 1 102 ? 11.069 -1.286 -21.669 1.00 94.56 102 ARG A O 1
ATOM 813 N N . ALA A 1 103 ? 13.298 -0.982 -21.497 1.00 96.94 103 ALA A N 1
ATOM 814 C CA . ALA A 1 103 ? 13.308 -0.736 -20.058 1.00 96.94 103 ALA A CA 1
ATOM 815 C C . ALA A 1 103 ? 12.512 0.530 -19.705 1.00 96.94 103 ALA A C 1
ATOM 817 O O . ALA A 1 103 ? 11.614 0.470 -18.865 1.00 96.94 103 ALA A O 1
ATOM 818 N N . ILE A 1 104 ? 12.751 1.639 -20.415 1.00 97.56 104 ILE A N 1
ATOM 819 C CA . ILE A 1 104 ? 12.001 2.891 -20.238 1.00 97.56 104 ILE A CA 1
ATOM 820 C C . ILE A 1 104 ? 10.506 2.680 -20.503 1.00 97.56 104 ILE A C 1
ATOM 822 O O . ILE A 1 104 ? 9.661 3.097 -19.708 1.00 97.56 104 ILE A O 1
ATOM 826 N N . ARG A 1 105 ? 10.152 1.970 -21.579 1.00 96.88 105 ARG A N 1
ATOM 827 C CA . ARG A 1 105 ? 8.755 1.654 -21.908 1.00 96.88 105 ARG A CA 1
ATOM 828 C C . ARG A 1 105 ? 8.096 0.781 -20.838 1.00 96.88 105 ARG A C 1
ATOM 830 O O . ARG A 1 105 ? 6.926 0.988 -20.520 1.00 96.88 105 ARG A O 1
ATOM 837 N N . SER A 1 106 ? 8.820 -0.189 -20.284 1.00 96.94 106 SER A N 1
ATOM 838 C CA . SER A 1 106 ? 8.329 -1.039 -19.195 1.00 96.94 106 SER A CA 1
ATOM 839 C C . SER A 1 106 ? 8.107 -0.236 -17.915 1.00 96.94 106 SER A C 1
ATOM 841 O O . SER A 1 106 ? 7.055 -0.364 -17.294 1.00 96.94 106 SER A O 1
ATOM 843 N N . ALA A 1 107 ? 9.041 0.651 -17.563 1.00 97.69 107 ALA A N 1
ATOM 844 C CA . ALA A 1 107 ? 8.907 1.540 -16.413 1.00 97.69 107 ALA A CA 1
ATOM 845 C C . ALA A 1 107 ? 7.692 2.474 -16.555 1.00 97.69 107 ALA A C 1
ATOM 847 O O . ALA A 1 107 ? 6.909 2.625 -15.617 1.00 97.69 107 ALA A O 1
ATOM 848 N N . ALA A 1 108 ? 7.470 3.034 -17.750 1.00 97.88 108 ALA A N 1
ATOM 849 C CA . ALA A 1 108 ? 6.295 3.856 -18.033 1.00 97.88 108 ALA A CA 1
ATOM 850 C C . ALA A 1 108 ? 4.982 3.066 -17.875 1.00 97.88 108 ALA A C 1
ATOM 852 O O . ALA A 1 108 ? 4.037 3.559 -17.262 1.00 97.88 108 ALA A O 1
ATOM 853 N N . LYS A 1 109 ? 4.929 1.818 -18.363 1.00 97.81 109 LYS A N 1
ATOM 854 C CA . LYS A 1 109 ? 3.767 0.932 -18.166 1.00 97.81 109 LYS A CA 1
ATOM 855 C C . LYS A 1 109 ? 3.529 0.616 -16.691 1.00 97.81 109 LYS A C 1
ATOM 857 O O . LYS A 1 109 ? 2.392 0.690 -16.235 1.00 97.81 109 LYS A O 1
ATOM 862 N N . GLN A 1 110 ? 4.586 0.287 -15.949 1.00 98.00 110 GLN A N 1
ATOM 863 C CA . GLN A 1 110 ? 4.497 0.002 -14.519 1.00 98.00 110 GLN A CA 1
ATOM 864 C C . GLN A 1 110 ? 3.945 1.203 -13.749 1.00 98.00 110 GLN A C 1
ATOM 866 O O . GLN A 1 110 ? 3.085 1.016 -12.895 1.00 98.00 110 GLN A O 1
ATOM 871 N N . LYS A 1 111 ? 4.370 2.426 -14.088 1.00 97.81 111 LYS A N 1
ATOM 872 C CA . LYS A 1 111 ? 3.836 3.652 -13.483 1.00 97.81 111 LYS A CA 1
ATOM 873 C C . LYS A 1 111 ? 2.316 3.753 -13.652 1.00 97.81 111 LYS A C 1
ATOM 875 O O . LYS A 1 111 ? 1.611 3.893 -12.663 1.00 97.81 111 LYS A O 1
ATOM 880 N N . VAL A 1 112 ? 1.811 3.584 -14.877 1.00 98.12 112 VAL A N 1
ATOM 881 C CA . VAL A 1 112 ? 0.362 3.636 -15.153 1.00 98.12 112 VAL A CA 1
ATOM 882 C C . VAL A 1 112 ? -0.394 2.545 -14.393 1.00 98.12 112 VAL A C 1
ATOM 884 O O . VAL A 1 112 ? -1.446 2.810 -13.817 1.00 98.12 112 VAL A O 1
ATOM 887 N N . ILE A 1 113 ? 0.141 1.321 -14.357 1.00 97.62 113 ILE A N 1
ATOM 888 C CA . ILE A 1 113 ? -0.474 0.216 -13.610 1.00 97.62 113 ILE A CA 1
ATOM 889 C C . ILE A 1 113 ? -0.549 0.555 -12.120 1.00 97.62 113 ILE A C 1
ATOM 891 O O . ILE A 1 113 ? -1.595 0.363 -11.507 1.00 97.62 113 ILE A O 1
ATOM 895 N N . MET A 1 114 ? 0.529 1.083 -11.541 1.00 97.00 114 MET A N 1
ATOM 896 C CA . MET A 1 114 ? 0.555 1.481 -10.135 1.00 97.00 114 MET A CA 1
ATOM 897 C C . MET A 1 114 ? -0.438 2.604 -9.836 1.00 97.00 114 MET A C 1
ATOM 899 O O . MET A 1 114 ? -1.116 2.534 -8.813 1.00 97.00 114 MET A O 1
ATOM 903 N N . ASP A 1 115 ? -0.592 3.580 -10.731 1.00 96.12 115 ASP A N 1
ATOM 904 C CA . ASP A 1 115 ? -1.581 4.650 -10.579 1.00 96.12 115 ASP A CA 1
ATOM 905 C C . ASP A 1 115 ? -3.008 4.074 -10.554 1.00 96.12 115 ASP A C 1
ATOM 907 O O . ASP A 1 115 ? -3.783 4.370 -9.641 1.00 96.12 115 ASP A O 1
ATOM 911 N N . VAL A 1 116 ? -3.335 3.166 -11.481 1.00 97.06 116 VAL A N 1
ATOM 912 C CA . VAL A 1 116 ? -4.641 2.483 -11.524 1.00 97.06 116 VAL A CA 1
ATOM 913 C C . VAL A 1 116 ? -4.871 1.631 -10.272 1.00 97.06 116 VAL A C 1
ATOM 915 O O . VAL A 1 116 ? -5.935 1.708 -9.654 1.00 97.06 116 VAL A O 1
ATOM 918 N N . LEU A 1 117 ? -3.872 0.849 -9.854 1.00 94.94 117 LEU A N 1
ATOM 919 C CA . LEU A 1 117 ? -3.951 0.047 -8.632 1.00 94.94 117 LEU A CA 1
ATOM 920 C C . LEU A 1 117 ? -4.161 0.934 -7.406 1.00 94.94 117 LEU A C 1
ATOM 922 O O . LEU A 1 117 ? -5.020 0.632 -6.584 1.00 94.94 117 LEU A O 1
ATOM 926 N N . SER A 1 118 ? -3.432 2.046 -7.302 1.00 94.31 118 SER A N 1
ATOM 927 C CA . SER A 1 118 ? -3.552 2.985 -6.186 1.00 94.31 118 SER A CA 1
ATOM 928 C C . SER A 1 118 ? -4.952 3.595 -6.106 1.00 94.31 118 SER A C 1
ATOM 930 O O . SER A 1 118 ? -5.515 3.686 -5.013 1.00 94.31 118 SER A O 1
ATOM 932 N N . TYR A 1 119 ? -5.559 3.928 -7.250 1.00 93.38 119 TYR A N 1
ATOM 933 C CA . TYR A 1 119 ? -6.909 4.477 -7.315 1.00 93.38 119 TYR A CA 1
ATOM 934 C C . TYR A 1 119 ? -7.943 3.491 -6.760 1.00 93.38 119 TYR A C 1
ATOM 936 O O . TYR A 1 119 ? -8.772 3.855 -5.924 1.00 93.38 119 TYR A O 1
ATOM 944 N N . HIS A 1 120 ? -7.857 2.221 -7.164 1.00 94.25 120 HIS A N 1
ATOM 945 C CA . HIS A 1 120 ? -8.774 1.185 -6.691 1.00 94.25 120 HIS A CA 1
ATOM 946 C C . HIS A 1 120 ? -8.475 0.710 -5.266 1.00 94.25 120 HIS A C 1
ATOM 948 O O . HIS A 1 120 ? -9.414 0.387 -4.541 1.00 94.25 120 HIS A O 1
ATOM 954 N N . ALA A 1 121 ? -7.212 0.703 -4.841 1.00 94.88 121 ALA A N 1
ATOM 955 C CA . ALA A 1 121 ? -6.797 0.283 -3.504 1.00 94.88 121 ALA A CA 1
ATOM 956 C C . ALA A 1 121 ? -7.116 1.333 -2.430 1.00 94.88 121 ALA A C 1
ATOM 958 O O . ALA A 1 121 ? -7.392 0.980 -1.284 1.00 94.88 121 ALA A O 1
ATOM 959 N N . THR A 1 122 ? -7.105 2.618 -2.780 1.00 95.69 122 THR A N 1
ATOM 960 C CA . THR A 1 122 ? -7.289 3.701 -1.810 1.00 95.69 122 THR A CA 1
ATOM 961 C C . THR A 1 122 ? -8.754 3.828 -1.384 1.00 95.69 122 THR A C 1
ATOM 963 O O . THR A 1 122 ? -9.686 3.705 -2.186 1.00 95.69 122 THR A O 1
ATOM 966 N N . ALA A 1 123 ? -8.977 4.078 -0.095 1.00 95.44 123 ALA A N 1
ATOM 967 C CA . ALA A 1 123 ? -10.298 4.368 0.447 1.00 95.44 123 ALA A CA 1
ATOM 968 C C . ALA A 1 123 ? -10.778 5.789 0.066 1.00 95.44 123 ALA A C 1
ATOM 970 O O . ALA A 1 123 ? -9.959 6.720 -0.016 1.00 95.44 123 ALA A O 1
ATOM 971 N N . PRO A 1 124 ? -12.092 5.998 -0.145 1.00 95.00 124 PRO A N 1
ATOM 972 C CA . PRO A 1 124 ? -12.654 7.320 -0.408 1.00 95.00 124 PRO A CA 1
ATOM 973 C C . PRO A 1 124 ? -12.396 8.308 0.737 1.00 95.00 124 PRO A C 1
ATOM 975 O O . PRO A 1 124 ? -12.483 7.969 1.917 1.00 95.00 124 PRO A O 1
ATOM 978 N N . THR A 1 125 ? -12.150 9.577 0.396 1.00 94.75 125 THR A N 1
ATOM 979 C CA . THR A 1 125 ? -11.918 10.636 1.396 1.00 94.75 125 THR A CA 1
ATOM 980 C C . THR A 1 125 ? -13.135 10.860 2.306 1.00 94.75 125 THR A C 1
ATOM 982 O O . THR A 1 125 ? -12.975 11.242 3.460 1.00 94.75 125 THR A O 1
ATOM 985 N N . SER A 1 126 ? -14.355 10.646 1.804 1.00 96.12 126 SER A N 1
ATOM 986 C CA . SER A 1 126 ? -15.602 10.814 2.564 1.00 96.12 126 SER A CA 1
ATOM 987 C C . SER A 1 126 ? -15.718 9.816 3.719 1.00 96.12 126 SER A C 1
ATOM 989 O O . SER A 1 126 ? -16.027 10.212 4.842 1.00 96.12 126 SER A O 1
ATOM 991 N N . GLU A 1 127 ? -15.414 8.543 3.466 1.00 95.69 127 GLU A N 1
ATOM 992 C CA . GLU A 1 127 ? -15.396 7.496 4.493 1.00 95.69 127 GLU A CA 1
ATOM 993 C C . GLU A 1 127 ? -14.293 7.743 5.519 1.00 95.69 127 GLU A C 1
ATOM 995 O O . GLU A 1 127 ? -14.536 7.651 6.722 1.00 95.69 127 GLU A O 1
ATOM 1000 N N . ALA A 1 128 ? -13.109 8.153 5.056 1.00 96.19 128 ALA A N 1
ATOM 1001 C CA . ALA A 1 128 ? -12.005 8.510 5.939 1.00 96.19 128 ALA A CA 1
ATOM 1002 C C . ALA A 1 128 ? -12.369 9.664 6.880 1.00 96.19 128 ALA A C 1
ATOM 1004 O O . ALA A 1 128 ? -12.091 9.582 8.074 1.00 96.19 128 ALA A O 1
ATOM 1005 N N . LYS A 1 129 ? -13.048 10.705 6.377 1.00 96.56 129 LYS A N 1
ATOM 1006 C CA . LYS A 1 129 ? -13.554 11.805 7.213 1.00 96.56 129 LYS A CA 1
ATOM 1007 C C . LYS A 1 129 ? -14.543 11.299 8.260 1.00 96.56 129 LYS A C 1
ATOM 1009 O O . LYS A 1 129 ? -14.385 11.634 9.428 1.00 96.56 129 LYS A O 1
ATOM 1014 N N . ARG A 1 130 ? -15.508 10.459 7.864 1.00 96.19 130 ARG A N 1
ATOM 1015 C CA . ARG A 1 130 ? -16.504 9.878 8.780 1.00 96.19 130 ARG A CA 1
ATOM 1016 C C . ARG A 1 130 ? -15.844 9.088 9.910 1.00 96.19 130 ARG A C 1
ATOM 1018 O O . ARG A 1 130 ? -16.227 9.256 11.065 1.00 96.19 130 ARG A O 1
ATOM 1025 N N . LEU A 1 131 ? -14.853 8.255 9.588 1.00 96.12 131 LEU A N 1
ATOM 1026 C CA . LEU A 1 131 ? -14.115 7.474 10.580 1.00 96.12 131 LEU A CA 1
ATOM 1027 C C . LEU A 1 131 ? -13.256 8.376 11.481 1.00 96.12 131 LEU A C 1
ATOM 1029 O O . LEU A 1 131 ? -13.275 8.213 12.700 1.00 96.12 131 LEU A O 1
ATOM 1033 N N . ALA A 1 132 ? -12.565 9.362 10.903 1.00 94.25 132 ALA A N 1
ATOM 1034 C CA . ALA A 1 132 ? -11.712 10.298 11.633 1.00 94.25 132 ALA A CA 1
ATOM 1035 C C . ALA A 1 132 ? -12.482 11.146 12.659 1.00 94.25 132 ALA A C 1
ATOM 1037 O O . ALA A 1 132 ? -11.947 11.428 13.728 1.00 94.25 132 ALA A O 1
ATOM 1038 N N . THR A 1 133 ? -13.727 11.528 12.356 1.00 95.06 133 THR A N 1
ATOM 1039 C CA . THR A 1 133 ? -14.599 12.296 13.264 1.00 95.06 133 THR A CA 1
ATOM 1040 C C . THR A 1 133 ? -15.464 11.420 14.168 1.00 95.06 133 THR A C 1
ATOM 1042 O O . THR A 1 133 ? -16.235 11.943 14.970 1.00 95.06 133 THR A O 1
ATOM 1045 N N . SER A 1 134 ? -15.410 10.096 14.015 1.00 95.06 134 SER A N 1
ATOM 1046 C CA . SER A 1 134 ? -16.243 9.195 14.807 1.00 95.06 134 SER A CA 1
ATOM 1047 C C . SER A 1 134 ? -15.787 9.149 16.265 1.00 95.06 134 SER A C 1
ATOM 1049 O O . SER A 1 134 ? -14.601 9.271 16.574 1.00 95.06 134 SER A O 1
ATOM 1051 N N . LEU A 1 135 ? -16.738 8.943 17.180 1.00 95.12 135 LEU A N 1
ATOM 1052 C CA . LEU A 1 135 ? -16.404 8.694 18.576 1.00 95.12 135 LEU A CA 1
ATOM 1053 C C . LEU A 1 135 ? -15.698 7.339 18.686 1.00 95.12 135 LEU A C 1
ATOM 1055 O O . LEU A 1 135 ? -16.253 6.315 18.280 1.00 95.12 135 LEU A O 1
ATOM 1059 N N . ILE A 1 136 ? -14.490 7.348 19.248 1.00 96.00 136 ILE A N 1
ATOM 1060 C CA . ILE A 1 136 ? -13.661 6.156 19.441 1.00 96.00 136 ILE A CA 1
ATOM 1061 C C . ILE A 1 136 ? -13.815 5.668 20.889 1.00 96.00 136 ILE A C 1
ATOM 1063 O O . ILE A 1 136 ? -13.281 6.317 21.798 1.00 96.00 136 ILE A O 1
ATOM 1067 N N . PRO A 1 137 ? -14.500 4.533 21.140 1.00 96.25 137 PRO A N 1
ATOM 1068 C CA . PRO A 1 137 ? -14.632 3.976 22.483 1.00 96.25 137 PRO A CA 1
ATOM 1069 C C . PRO A 1 137 ? -13.277 3.652 23.114 1.00 96.25 137 PRO A C 1
ATOM 1071 O O . PRO A 1 137 ? -12.263 3.511 22.427 1.00 96.25 137 PRO A O 1
ATOM 1074 N N . THR A 1 138 ? -13.249 3.572 24.441 1.00 95.56 138 THR A N 1
ATOM 1075 C CA . THR A 1 138 ? -12.018 3.352 25.209 1.00 95.56 138 THR A CA 1
ATOM 1076 C C . THR A 1 138 ? -11.497 1.924 25.055 1.00 95.56 138 THR A C 1
ATOM 1078 O O . THR A 1 138 ? -12.237 1.005 24.709 1.00 95.56 138 THR A O 1
ATOM 1081 N N . MET A 1 139 ? -10.216 1.709 25.364 1.00 94.69 139 MET A N 1
ATOM 1082 C CA . MET A 1 139 ? -9.619 0.368 25.340 1.00 94.69 139 MET A CA 1
ATOM 1083 C C . MET A 1 139 ? -10.362 -0.614 26.267 1.00 94.69 139 MET A C 1
ATOM 1085 O O . MET A 1 139 ? -10.634 -1.744 25.864 1.00 94.69 139 MET A O 1
ATOM 1089 N N . ARG A 1 140 ? -10.805 -0.152 27.447 1.00 94.12 140 ARG A N 1
ATOM 1090 C CA . ARG A 1 140 ? -11.590 -0.958 28.399 1.00 94.12 140 ARG A CA 1
ATOM 1091 C C . ARG A 1 140 ? -12.954 -1.386 27.863 1.00 94.12 140 ARG A C 1
ATOM 1093 O O . ARG A 1 140 ? -13.401 -2.469 28.217 1.00 94.12 140 ARG A O 1
ATOM 1100 N N . PHE A 1 141 ? -13.601 -0.559 27.038 1.00 95.25 141 PHE A N 1
ATOM 1101 C CA . PHE A 1 141 ? -14.890 -0.893 26.422 1.00 95.25 141 PHE A CA 1
ATOM 1102 C C . PHE A 1 141 ? -14.766 -2.105 25.490 1.00 95.25 141 PHE A C 1
ATOM 1104 O O . PHE A 1 141 ? -15.620 -2.983 25.499 1.00 95.25 141 PHE A O 1
ATOM 1111 N N . TYR A 1 142 ? -13.678 -2.168 24.723 1.00 95.62 142 TYR A N 1
ATOM 1112 C CA . TYR A 1 142 ? -13.410 -3.270 23.800 1.00 95.62 142 TYR A CA 1
ATOM 1113 C C . TYR A 1 142 ? -12.676 -4.457 24.440 1.00 95.62 142 TYR A C 1
ATOM 1115 O O . TYR A 1 142 ? -12.590 -5.510 23.817 1.00 95.62 142 TYR A O 1
ATOM 1123 N N . HIS A 1 143 ? -12.139 -4.303 25.656 1.00 94.88 143 HIS A N 1
ATOM 1124 C CA . HIS A 1 143 ? -11.274 -5.291 26.316 1.00 94.88 143 HIS A CA 1
ATOM 1125 C C . HIS A 1 143 ? -10.019 -5.659 25.496 1.00 94.88 143 HIS A C 1
ATOM 1127 O O . HIS A 1 143 ? -9.624 -6.823 25.442 1.00 94.88 143 HIS A O 1
ATOM 1133 N N . LEU A 1 144 ? -9.398 -4.667 24.841 1.00 95.56 144 LEU A N 1
ATOM 1134 C CA . LEU A 1 144 ? -8.239 -4.871 23.948 1.00 95.56 144 LEU A CA 1
ATOM 1135 C C . LEU A 1 144 ? -6.946 -5.226 24.693 1.00 95.56 144 LEU A C 1
ATOM 1137 O O . LEU A 1 144 ? -5.991 -5.681 24.073 1.00 95.56 144 LEU A O 1
ATOM 1141 N N . ASP A 1 145 ? -6.909 -5.016 26.004 1.00 93.69 145 ASP A N 1
ATOM 1142 C CA . ASP A 1 145 ? -5.796 -5.310 26.908 1.00 93.69 145 ASP A CA 1
ATOM 1143 C C . ASP A 1 145 ? -5.756 -6.772 27.384 1.00 93.69 145 ASP A C 1
ATOM 1145 O O . ASP A 1 145 ? -4.925 -7.132 28.216 1.00 93.69 145 ASP A O 1
ATOM 1149 N N . LYS A 1 146 ? -6.656 -7.627 26.884 1.00 93.50 146 LYS A N 1
ATOM 1150 C CA . LYS A 1 146 ? -6.761 -9.029 27.300 1.00 93.50 146 LYS A CA 1
ATOM 1151 C C . LYS A 1 146 ? -6.395 -9.978 26.166 1.00 93.50 146 LYS A C 1
ATOM 1153 O O . LYS A 1 146 ? -6.917 -9.871 25.061 1.00 93.50 146 LYS A O 1
ATOM 1158 N N . PHE A 1 147 ? -5.601 -11.000 26.478 1.00 94.25 147 PHE A N 1
ATOM 1159 C CA . PHE A 1 147 ? -5.340 -12.117 25.558 1.00 94.25 147 PHE A CA 1
ATOM 1160 C C . PHE A 1 147 ? -6.582 -12.980 25.276 1.00 94.25 147 PHE A C 1
ATOM 1162 O O . PHE A 1 147 ? -6.610 -13.707 24.292 1.00 94.25 147 PHE A O 1
ATOM 1169 N N . SER A 1 148 ? -7.619 -12.895 26.115 1.00 94.56 148 SER A N 1
ATOM 1170 C CA . SER A 1 148 ? -8.914 -13.557 25.901 1.00 94.56 148 SER A CA 1
ATOM 1171 C C . SER A 1 148 ? -9.890 -12.747 25.033 1.00 94.56 148 SER A C 1
ATOM 1173 O O . SER A 1 148 ? -11.077 -13.074 24.971 1.00 94.56 148 SER A O 1
ATOM 1175 N N . PHE A 1 149 ? -9.416 -11.669 24.400 1.00 95.88 149 PHE A N 1
ATOM 1176 C CA . PHE A 1 149 ? -10.196 -10.846 23.481 1.00 95.88 149 PHE A CA 1
ATOM 1177 C C . PHE A 1 149 ? -10.783 -11.673 22.322 1.00 95.88 149 PHE A C 1
ATOM 1179 O O . PHE A 1 149 ? -10.190 -12.644 21.857 1.00 95.88 149 PHE A O 1
ATOM 1186 N N . THR A 1 150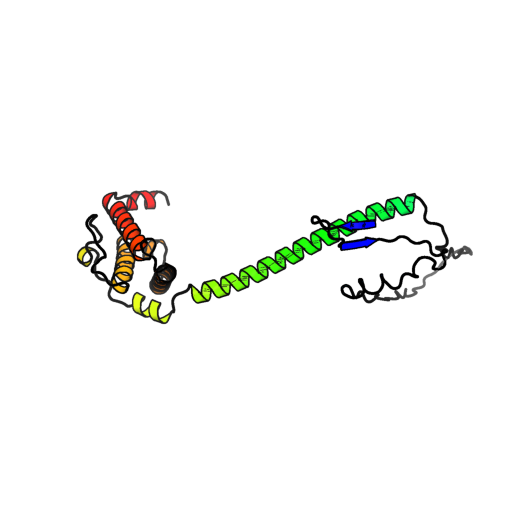 ? -11.966 -11.274 21.843 1.00 94.62 150 THR A N 1
ATOM 1187 C CA . THR A 1 150 ? -12.618 -11.880 20.677 1.00 94.62 150 THR A CA 1
ATOM 1188 C C . THR A 1 150 ? -13.359 -10.829 19.857 1.00 94.62 150 THR A C 1
ATOM 1190 O O . THR A 1 150 ? -14.101 -10.008 20.401 1.00 94.62 150 THR A O 1
ATOM 1193 N N . ASP A 1 151 ? -13.195 -10.875 18.535 1.00 95.94 151 ASP A N 1
ATOM 1194 C CA . ASP A 1 151 ? -13.792 -9.923 17.597 1.00 95.94 151 ASP A CA 1
ATOM 1195 C C . ASP A 1 151 ? -15.158 -10.367 17.041 1.00 95.94 151 ASP A C 1
ATOM 1197 O O . ASP A 1 151 ? -15.791 -9.613 16.304 1.00 95.94 151 ASP A O 1
ATOM 1201 N N . VAL A 1 152 ? -15.643 -11.557 17.422 1.00 94.62 152 VAL A N 1
ATOM 1202 C CA . VAL A 1 152 ? -16.855 -12.205 16.870 1.00 94.62 152 VAL A CA 1
ATOM 1203 C C . VAL A 1 152 ? -18.101 -11.315 16.940 1.00 94.62 152 VAL A C 1
ATOM 1205 O O . VAL A 1 152 ? -18.963 -11.381 16.070 1.00 94.62 152 VAL A O 1
ATOM 1208 N N . ARG A 1 153 ? -18.210 -10.477 17.976 1.00 94.19 153 ARG A N 1
ATOM 1209 C CA . ARG A 1 153 ? -19.355 -9.573 18.185 1.00 94.19 153 ARG A CA 1
ATOM 1210 C C . ARG A 1 153 ? -19.132 -8.154 17.655 1.00 94.19 153 ARG A C 1
ATOM 1212 O O . ARG A 1 153 ? -20.022 -7.323 17.792 1.00 94.19 153 ARG A O 1
ATOM 1219 N N . LEU A 1 154 ? -17.959 -7.858 17.098 1.00 96.31 154 LEU A N 1
ATOM 1220 C CA . LEU A 1 154 ? -17.627 -6.528 16.593 1.00 96.31 154 LEU A CA 1
ATOM 1221 C C . LEU A 1 154 ? -18.018 -6.403 15.126 1.00 96.31 154 LEU A C 1
ATOM 1223 O O . LEU A 1 154 ? -17.719 -7.288 14.322 1.00 96.31 154 LEU A O 1
ATOM 1227 N N . SER A 1 155 ? -18.630 -5.279 14.758 1.00 97.12 155 SER A N 1
ATOM 1228 C CA . SER A 1 155 ? -18.790 -4.916 13.350 1.00 97.12 155 SER A CA 1
ATOM 1229 C C . SER A 1 155 ? -17.442 -4.525 12.737 1.00 97.12 155 SER A C 1
ATOM 1231 O O . SER A 1 155 ? -16.484 -4.217 13.448 1.00 97.12 155 SER A O 1
ATOM 1233 N N . ASP A 1 156 ? -17.347 -4.489 11.408 1.00 94.62 156 ASP A N 1
ATOM 1234 C CA . ASP A 1 156 ? -16.105 -4.052 10.764 1.00 94.62 156 ASP A CA 1
ATOM 1235 C C . ASP A 1 156 ? -15.752 -2.593 11.114 1.00 94.62 156 ASP A C 1
ATOM 1237 O O . ASP A 1 156 ? -14.582 -2.270 11.312 1.00 94.62 156 ASP A O 1
ATOM 1241 N N . GLU A 1 157 ? -16.750 -1.719 11.261 1.00 95.62 157 GLU A N 1
ATOM 1242 C CA . GLU A 1 157 ? -16.549 -0.343 11.741 1.00 95.62 157 GLU A CA 1
ATOM 1243 C C . GLU A 1 157 ? -16.000 -0.324 13.179 1.00 95.62 157 GLU A C 1
ATOM 1245 O O . GLU A 1 157 ? -15.097 0.456 13.485 1.00 95.62 157 GLU A O 1
ATOM 1250 N N . ASP A 1 158 ? -16.463 -1.220 14.055 1.00 97.25 158 ASP A N 1
ATOM 1251 C CA . ASP A 1 158 ? -15.934 -1.321 15.421 1.00 97.25 158 ASP A CA 1
ATOM 1252 C C . ASP A 1 158 ? -14.497 -1.843 15.441 1.00 97.25 158 ASP A C 1
ATOM 1254 O O . ASP A 1 158 ? -13.681 -1.324 16.198 1.00 97.25 158 ASP A O 1
ATOM 1258 N N . THR A 1 159 ? -14.141 -2.799 14.574 1.00 97.75 159 THR A N 1
ATOM 1259 C CA . THR A 1 159 ? -12.741 -3.254 14.455 1.00 97.75 159 THR A CA 1
ATOM 1260 C C . THR A 1 159 ? -11.808 -2.134 13.982 1.00 97.75 159 THR A C 1
ATOM 1262 O O . THR A 1 159 ? -10.701 -1.991 14.499 1.00 97.75 159 THR A O 1
ATOM 1265 N N . LEU A 1 160 ? -12.265 -1.266 13.069 1.00 97.81 160 LEU A N 1
ATOM 1266 C CA . LEU A 1 160 ? -11.511 -0.085 12.635 1.00 97.81 160 LEU A CA 1
ATOM 1267 C C . LEU A 1 160 ? -11.322 0.915 13.784 1.00 97.81 160 LEU A C 1
ATOM 1269 O O . LEU A 1 160 ? -10.210 1.393 14.019 1.00 97.81 160 LEU A O 1
ATOM 1273 N N . LYS A 1 161 ? -12.383 1.206 14.544 1.00 97.19 161 LYS A N 1
ATOM 1274 C CA . LYS A 1 161 ? -12.303 2.088 15.720 1.00 97.19 161 LYS A CA 1
ATOM 1275 C C . LYS A 1 161 ? -11.427 1.500 16.822 1.00 97.19 161 LYS A C 1
ATOM 1277 O O . LYS A 1 161 ? -10.670 2.237 17.448 1.00 97.19 161 LYS A O 1
ATOM 1282 N N . ALA A 1 162 ? -11.495 0.190 17.045 1.00 97.38 162 ALA A N 1
ATOM 1283 C CA . ALA A 1 162 ? -10.630 -0.518 17.977 1.00 97.38 162 ALA A CA 1
ATOM 1284 C C . ALA A 1 162 ? -9.155 -0.408 17.559 1.00 97.38 162 ALA A C 1
ATOM 1286 O O . ALA A 1 162 ? -8.314 -0.103 18.401 1.00 97.38 162 ALA A O 1
ATOM 1287 N N . CYS A 1 163 ? -8.837 -0.535 16.265 1.00 96.88 163 CYS A N 1
ATOM 1288 C CA . CYS A 1 163 ? -7.495 -0.243 15.753 1.00 96.88 163 CYS A CA 1
ATOM 1289 C C . CYS A 1 163 ? -7.053 1.191 16.051 1.00 96.88 163 CYS A C 1
ATOM 1291 O O . CYS A 1 163 ? -5.967 1.388 16.588 1.00 96.88 163 CYS A O 1
ATOM 1293 N N . ILE A 1 164 ? -7.892 2.192 15.766 1.00 95.19 164 ILE A N 1
ATOM 1294 C CA . ILE A 1 164 ? -7.573 3.592 16.090 1.00 95.19 164 ILE A CA 1
ATOM 1295 C C . ILE A 1 164 ? -7.286 3.749 17.584 1.00 95.19 164 ILE A C 1
ATOM 1297 O O . ILE A 1 164 ? -6.290 4.370 17.953 1.00 95.19 164 ILE A O 1
ATOM 1301 N N . ARG A 1 165 ? -8.109 3.137 18.442 1.00 95.44 165 ARG A N 1
ATOM 1302 C CA . ARG A 1 165 ? -7.895 3.132 19.889 1.00 95.44 165 ARG A CA 1
ATOM 1303 C C . ARG A 1 165 ? -6.532 2.538 20.253 1.00 95.44 165 ARG A C 1
ATOM 1305 O O . ARG A 1 165 ? -5.801 3.188 20.988 1.00 95.44 165 ARG A O 1
ATOM 1312 N N . MET A 1 166 ? -6.152 1.375 19.717 1.00 95.06 166 MET A N 1
ATOM 1313 C CA . MET A 1 166 ? -4.840 0.761 19.995 1.00 95.06 166 MET A CA 1
ATOM 1314 C C . MET A 1 166 ? -3.676 1.702 19.656 1.00 95.06 166 MET A C 1
ATOM 1316 O O . MET A 1 166 ? -2.774 1.891 20.467 1.00 95.06 166 MET A O 1
ATOM 1320 N N . PHE A 1 167 ? -3.716 2.360 18.495 1.00 92.50 167 PHE A N 1
ATOM 1321 C CA . PHE A 1 167 ? -2.673 3.312 18.093 1.00 92.50 167 PHE A CA 1
ATOM 1322 C C . PHE A 1 167 ? -2.642 4.579 18.962 1.00 92.50 167 PHE A C 1
ATOM 1324 O O . PHE A 1 167 ? -1.566 5.134 19.199 1.00 92.50 167 PHE A O 1
ATOM 1331 N N . GLN A 1 168 ? -3.801 5.034 19.449 1.00 90.88 168 GLN A N 1
ATOM 1332 C CA . GLN A 1 168 ? -3.898 6.153 20.389 1.00 90.88 168 GLN A CA 1
ATOM 1333 C C . GLN A 1 168 ? -3.302 5.806 21.759 1.00 90.88 168 GLN A C 1
ATOM 1335 O O . GLN A 1 168 ? -2.551 6.616 22.297 1.00 90.88 168 GLN A O 1
ATOM 1340 N N . GLU A 1 169 ? -3.582 4.612 22.296 1.00 90.88 169 GLU A N 1
ATOM 1341 C CA . GLU A 1 169 ? -3.031 4.159 23.586 1.00 90.88 169 GLU A CA 1
ATOM 1342 C C . GLU A 1 169 ? -1.499 4.021 23.540 1.00 90.88 169 GLU A C 1
ATOM 1344 O O . GLU A 1 169 ? -0.816 4.375 24.495 1.00 90.88 169 GLU A O 1
ATOM 1349 N N . MET A 1 170 ? -0.943 3.588 22.404 1.00 86.69 170 MET A N 1
ATOM 1350 C CA . MET A 1 170 ? 0.511 3.473 22.204 1.00 86.69 170 MET A CA 1
ATOM 1351 C C . MET A 1 170 ? 1.207 4.812 21.906 1.00 86.69 170 MET A C 1
ATOM 1353 O O . MET A 1 170 ? 2.419 4.854 21.698 1.00 86.69 170 MET A O 1
ATOM 1357 N N . ASN A 1 171 ? 0.450 5.911 21.823 1.00 83.31 171 ASN A N 1
ATOM 1358 C CA . ASN A 1 171 ? 0.934 7.244 21.455 1.00 83.31 171 ASN A CA 1
ATOM 1359 C C . ASN A 1 171 ? 1.667 7.309 20.090 1.00 83.31 171 ASN A C 1
ATOM 1361 O O . ASN A 1 171 ? 2.327 8.307 19.793 1.00 83.31 171 ASN A O 1
ATOM 1365 N N . PHE A 1 172 ? 1.513 6.293 19.226 1.00 78.00 172 PHE A N 1
ATOM 1366 C CA . PHE A 1 172 ? 2.172 6.220 17.910 1.00 78.00 172 PHE A CA 1
ATOM 1367 C C . PHE A 1 172 ? 1.753 7.354 16.977 1.00 78.00 172 PHE A C 1
ATOM 1369 O O . PHE A 1 172 ? 2.547 7.864 16.192 1.00 78.00 172 PHE A O 1
ATOM 1376 N N . MET A 1 173 ? 0.499 7.785 17.097 1.00 72.69 173 MET A N 1
ATOM 1377 C CA . MET A 1 173 ? -0.034 8.895 16.310 1.00 72.69 173 MET A CA 1
ATOM 1378 C C . MET A 1 173 ? 0.741 10.196 16.549 1.00 72.69 173 MET A C 1
ATOM 1380 O O . MET A 1 173 ? 0.949 10.964 15.612 1.00 72.69 173 MET A O 1
ATOM 1384 N N . LYS A 1 174 ? 1.200 10.434 17.786 1.00 74.38 174 LYS A N 1
ATOM 1385 C CA . LYS A 1 174 ? 1.970 11.637 18.125 1.00 74.38 174 LYS A CA 1
ATOM 1386 C C . LYS A 1 174 ? 3.439 11.509 17.744 1.00 74.38 174 LYS A C 1
ATOM 1388 O O . LYS A 1 174 ? 4.002 12.497 17.295 1.00 74.38 174 LYS A O 1
ATOM 1393 N N . SER A 1 175 ? 4.045 10.330 17.901 1.00 73.75 175 SER A N 1
ATOM 1394 C CA . SER A 1 175 ? 5.468 10.140 17.591 1.00 73.75 175 SER A CA 1
ATOM 1395 C C . SER A 1 175 ? 5.769 10.139 16.094 1.00 73.75 175 SER A C 1
ATOM 1397 O O . SER A 1 175 ? 6.813 10.633 15.689 1.00 73.75 175 SER A O 1
ATOM 1399 N N . ILE A 1 176 ? 4.845 9.643 15.267 1.00 76.88 176 ILE A N 1
ATOM 1400 C CA . ILE A 1 176 ? 4.992 9.615 13.801 1.00 76.88 176 ILE A CA 1
ATOM 1401 C C . ILE A 1 176 ? 4.320 10.842 13.142 1.00 76.88 176 ILE A C 1
ATOM 1403 O O . ILE A 1 176 ? 4.371 11.012 11.929 1.00 76.88 176 ILE A O 1
ATOM 1407 N N . HIS A 1 177 ? 3.710 11.734 13.935 1.00 78.00 177 HIS A N 1
ATOM 1408 C CA . HIS A 1 177 ? 2.997 12.929 13.461 1.00 78.00 177 HIS A CA 1
ATOM 1409 C C . HIS A 1 177 ? 1.912 12.636 12.405 1.00 78.00 177 HIS A C 1
ATOM 1411 O O . HIS A 1 177 ? 1.732 13.397 11.453 1.00 78.00 177 HIS A O 1
ATOM 1417 N N . PHE A 1 178 ? 1.156 11.546 12.571 1.00 80.44 178 PHE A 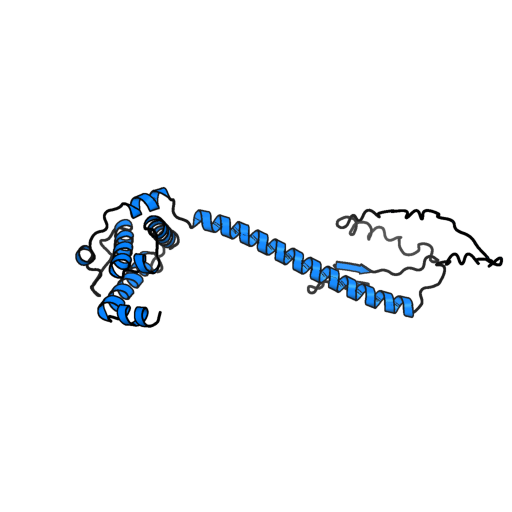N 1
ATOM 1418 C CA . PHE A 1 178 ? 0.039 11.254 11.675 1.00 80.44 178 PHE A CA 1
ATOM 1419 C C . PHE A 1 178 ? -1.148 12.171 11.957 1.00 80.44 178 PHE A C 1
ATOM 1421 O O . PHE A 1 178 ? -1.667 12.212 13.076 1.00 80.44 178 PHE A O 1
ATOM 1428 N N . ASP A 1 179 ? -1.651 12.842 10.920 1.00 87.56 179 ASP A N 1
ATOM 1429 C CA . ASP A 1 179 ? -2.964 13.464 11.006 1.00 87.56 179 ASP A CA 1
ATOM 1430 C C . ASP A 1 179 ? -4.067 12.384 11.045 1.00 87.56 179 ASP A C 1
ATOM 1432 O O . ASP A 1 179 ? -3.969 11.318 10.423 1.00 87.56 179 ASP A O 1
ATOM 1436 N N . GLN A 1 180 ? -5.130 12.652 11.809 1.00 88.19 180 GLN A N 1
ATOM 1437 C CA . GLN A 1 180 ? -6.208 11.688 12.062 1.00 88.19 180 GLN A CA 1
ATOM 1438 C C . GLN A 1 180 ? -6.907 11.239 10.766 1.00 88.19 180 GLN A C 1
ATOM 1440 O O . GLN A 1 180 ? -7.365 10.099 10.673 1.00 88.19 180 GLN A O 1
ATOM 1445 N N . LEU A 1 181 ? -6.989 12.116 9.760 1.00 93.44 181 LEU A N 1
ATOM 1446 C CA . LEU A 1 181 ? -7.648 11.829 8.489 1.00 93.44 181 LEU A CA 1
ATOM 1447 C C . LEU A 1 181 ? -6.803 10.887 7.623 1.00 93.44 181 LEU A C 1
ATOM 1449 O O . LEU A 1 181 ? -7.336 9.915 7.086 1.00 93.44 181 LEU A O 1
ATOM 1453 N N . SER A 1 182 ? -5.505 11.146 7.504 1.00 92.88 182 SER A N 1
ATOM 1454 C CA . SER A 1 182 ? -4.554 10.310 6.777 1.00 92.88 182 SER A CA 1
ATOM 1455 C C . SER A 1 182 ? -4.456 8.930 7.403 1.00 92.88 182 SER A C 1
ATOM 1457 O O . SER A 1 182 ? -4.499 7.938 6.677 1.00 92.88 182 SER A O 1
ATOM 1459 N N . PHE A 1 183 ? -4.429 8.838 8.735 1.00 93.69 183 PHE A N 1
ATOM 1460 C CA . PHE A 1 183 ? -4.439 7.544 9.414 1.00 93.69 183 PHE A CA 1
ATOM 1461 C C . PHE A 1 183 ? -5.750 6.781 9.203 1.00 93.69 183 PHE A C 1
ATOM 1463 O O . PHE A 1 183 ? -5.723 5.606 8.838 1.00 93.69 183 PHE A O 1
ATOM 1470 N N . ALA A 1 184 ? -6.904 7.442 9.348 1.00 95.44 184 ALA A N 1
ATOM 1471 C CA . ALA A 1 184 ? -8.198 6.819 9.070 1.00 95.44 184 ALA A CA 1
ATOM 1472 C C . ALA A 1 184 ? -8.288 6.327 7.615 1.00 95.44 184 ALA A C 1
ATOM 1474 O O . ALA A 1 184 ? -8.756 5.217 7.356 1.00 95.44 184 ALA A O 1
ATOM 1475 N N . ARG A 1 185 ? -7.791 7.123 6.660 1.00 96.12 185 ARG A N 1
ATOM 1476 C CA . ARG A 1 185 ? -7.748 6.756 5.240 1.00 96.12 185 ARG A CA 1
ATOM 1477 C C . ARG A 1 185 ? -6.822 5.575 4.981 1.00 96.12 185 ARG A C 1
ATOM 1479 O O . ARG A 1 185 ? -7.190 4.679 4.220 1.00 96.12 185 ARG A O 1
ATOM 1486 N N . TRP A 1 186 ? -5.642 5.570 5.592 1.00 95.50 186 TRP A N 1
ATOM 1487 C CA . TRP A 1 186 ? -4.698 4.463 5.504 1.00 95.50 186 TRP A CA 1
ATOM 1488 C C . TRP A 1 186 ? -5.329 3.177 6.035 1.00 95.50 186 TRP A C 1
ATOM 1490 O O . TRP A 1 186 ? -5.381 2.185 5.313 1.00 95.50 186 TRP A O 1
ATOM 1500 N N . LEU A 1 187 ? -5.908 3.216 7.235 1.00 96.62 187 LEU A N 1
ATOM 1501 C CA . LEU A 1 187 ? -6.510 2.053 7.878 1.00 96.62 187 LEU A CA 1
ATOM 1502 C C . LEU A 1 187 ? -7.681 1.479 7.065 1.00 96.62 187 LEU A C 1
ATOM 1504 O O . LEU A 1 187 ? -7.755 0.269 6.850 1.00 96.62 187 LEU A O 1
ATOM 1508 N N . LEU A 1 188 ? -8.563 2.344 6.551 1.00 97.44 188 LEU A N 1
ATOM 1509 C CA . LEU A 1 188 ? -9.642 1.934 5.646 1.00 97.44 188 LEU A CA 1
ATOM 1510 C C . LEU A 1 188 ? -9.101 1.304 4.363 1.00 97.44 188 LEU A C 1
ATOM 1512 O O . LEU A 1 188 ? -9.644 0.306 3.895 1.00 97.44 188 LEU A O 1
ATOM 1516 N N . SER A 1 189 ? -8.025 1.865 3.806 1.00 97.44 189 SER A N 1
ATOM 1517 C CA . SER A 1 189 ? -7.379 1.309 2.615 1.00 97.44 189 SER A CA 1
ATOM 1518 C C . SER A 1 189 ? -6.801 -0.074 2.924 1.00 97.44 189 SER A C 1
ATOM 1520 O O . SER A 1 189 ? -7.042 -1.004 2.165 1.00 97.44 189 SER A O 1
ATOM 1522 N N . VAL A 1 190 ? -6.134 -0.269 4.066 1.00 97.38 190 VAL A N 1
ATOM 1523 C CA . VAL A 1 190 ? -5.649 -1.594 4.492 1.00 97.38 190 VAL A CA 1
ATOM 1524 C C . VAL A 1 190 ? -6.803 -2.595 4.573 1.00 97.38 190 VAL A C 1
ATOM 1526 O O . VAL A 1 190 ? -6.739 -3.638 3.925 1.00 97.38 190 VAL A O 1
ATOM 1529 N N . ARG A 1 191 ? -7.888 -2.265 5.288 1.00 96.94 191 ARG A N 1
ATOM 1530 C CA . ARG A 1 191 ? -9.072 -3.133 5.416 1.00 96.94 191 ARG A CA 1
ATOM 1531 C C . ARG A 1 191 ? -9.682 -3.485 4.058 1.00 96.94 191 ARG A C 1
ATOM 1533 O O . ARG A 1 191 ? -9.969 -4.650 3.813 1.00 96.94 191 ARG A O 1
ATOM 1540 N N . LYS A 1 192 ? -9.822 -2.504 3.161 1.00 96.00 192 LYS A N 1
ATOM 1541 C CA . LYS A 1 192 ? -10.365 -2.679 1.803 1.00 96.00 192 LYS A CA 1
ATOM 1542 C C . LYS A 1 192 ? -9.542 -3.637 0.933 1.00 96.00 192 LYS A C 1
ATOM 1544 O O . LYS A 1 192 ? -10.100 -4.269 0.044 1.00 96.00 192 LYS A O 1
ATOM 1549 N N . ASN A 1 193 ? -8.231 -3.732 1.158 1.00 96.56 193 ASN A N 1
ATOM 1550 C CA . ASN A 1 193 ? -7.342 -4.569 0.346 1.00 96.56 193 ASN A CA 1
ATOM 1551 C C . ASN A 1 193 ? -7.187 -6.007 0.875 1.00 96.56 193 ASN A C 1
ATOM 1553 O O . ASN A 1 193 ? -6.570 -6.834 0.200 1.00 96.56 193 ASN A O 1
ATOM 1557 N N . TYR A 1 194 ? -7.764 -6.341 2.035 1.00 97.69 194 TYR A N 1
ATOM 1558 C CA . TYR A 1 194 ? -7.914 -7.738 2.444 1.00 97.69 194 TYR A CA 1
ATOM 1559 C C . TYR A 1 194 ? -9.039 -8.408 1.653 1.00 97.69 194 TYR A C 1
ATOM 1561 O O . TYR A 1 194 ? -10.115 -7.846 1.473 1.00 97.69 194 TYR A O 1
ATOM 1569 N N . ARG A 1 195 ? -8.790 -9.635 1.189 1.00 95.88 195 ARG A N 1
ATOM 1570 C CA . ARG A 1 195 ? -9.768 -10.416 0.422 1.00 95.88 195 ARG A CA 1
ATOM 1571 C C . ARG A 1 195 ? -10.764 -11.111 1.350 1.00 95.88 195 ARG A C 1
ATOM 1573 O O . ARG A 1 195 ? -10.405 -11.536 2.449 1.00 95.88 195 ARG A O 1
ATOM 1580 N N . GLU A 1 196 ? -11.987 -11.298 0.865 1.00 93.94 196 GLU A N 1
ATOM 1581 C CA . GLU A 1 196 ? -13.028 -12.089 1.529 1.00 93.94 196 GLU A CA 1
ATOM 1582 C C . GLU A 1 196 ? -12.761 -13.590 1.344 1.00 93.94 196 GLU A C 1
ATOM 1584 O O . GLU A 1 196 ? -13.363 -14.272 0.520 1.00 93.94 196 GLU A O 1
ATOM 1589 N N . VAL A 1 197 ? -11.781 -14.098 2.090 1.00 96.56 197 VAL A N 1
ATOM 1590 C CA . VAL A 1 197 ? -11.430 -15.522 2.151 1.00 96.56 197 VAL A CA 1
ATOM 1591 C C . VAL A 1 197 ? -11.694 -16.077 3.547 1.00 96.56 197 VAL A C 1
ATOM 1593 O O . VAL A 1 197 ? -11.845 -15.327 4.513 1.00 96.56 197 VAL A O 1
ATOM 1596 N N . THR A 1 198 ? -11.714 -17.403 3.668 1.00 94.88 198 THR A N 1
ATOM 1597 C CA . THR A 1 198 ? -12.096 -18.111 4.901 1.00 94.88 198 THR A CA 1
ATOM 1598 C C . THR A 1 198 ? -11.270 -17.723 6.127 1.00 94.88 198 THR A C 1
ATOM 1600 O O . THR A 1 198 ? -11.827 -17.650 7.217 1.00 94.88 198 THR A O 1
ATOM 1603 N N . TYR A 1 199 ? -9.968 -17.457 5.966 1.00 95.62 199 TYR A N 1
ATOM 1604 C CA . TYR A 1 199 ? -9.079 -17.188 7.102 1.00 95.62 199 TYR A CA 1
ATOM 1605 C C . TYR A 1 199 ? -8.172 -15.965 6.936 1.00 95.62 199 TYR A C 1
ATOM 1607 O O . TYR A 1 199 ? -8.202 -15.078 7.782 1.00 95.62 199 TYR A O 1
ATOM 1615 N N . HIS A 1 200 ? -7.385 -15.868 5.856 1.00 97.19 200 HIS A N 1
ATOM 1616 C CA . HIS A 1 200 ? -6.446 -14.753 5.629 1.00 97.19 200 HIS A CA 1
ATOM 1617 C C . HIS A 1 200 ? -7.149 -13.462 5.171 1.00 97.19 200 HIS A C 1
ATOM 1619 O O . HIS A 1 200 ? -6.922 -12.951 4.075 1.00 97.19 200 HIS A O 1
ATOM 1625 N N . ASN A 1 201 ? -8.031 -12.957 6.025 1.00 97.19 201 ASN A N 1
ATOM 1626 C CA . ASN A 1 201 ? -8.875 -11.792 5.812 1.00 97.19 201 ASN A CA 1
ATOM 1627 C C . ASN A 1 201 ? -8.579 -10.698 6.857 1.00 97.19 201 ASN A C 1
ATOM 1629 O O . ASN A 1 201 ? -7.692 -10.829 7.707 1.00 97.19 201 ASN A O 1
ATOM 1633 N N . TRP A 1 202 ? -9.346 -9.608 6.794 1.00 97.81 202 TRP A N 1
ATOM 1634 C CA . TRP A 1 202 ? -9.219 -8.467 7.702 1.00 97.81 202 TRP A CA 1
ATOM 1635 C C . TRP A 1 202 ? -9.324 -8.856 9.186 1.00 97.81 202 TRP A C 1
ATOM 1637 O O . TRP A 1 202 ? -8.562 -8.339 10.002 1.00 97.81 202 TRP A O 1
ATOM 1647 N N . ARG A 1 203 ? -10.214 -9.792 9.547 1.00 97.69 203 ARG A N 1
ATOM 1648 C CA . ARG A 1 203 ? -10.400 -10.213 10.947 1.00 97.69 203 ARG A CA 1
ATOM 1649 C C . ARG A 1 203 ? -9.163 -10.904 11.503 1.00 97.69 203 ARG A C 1
ATOM 1651 O O . ARG A 1 203 ? -8.773 -10.638 12.638 1.00 97.69 203 ARG A O 1
ATOM 1658 N N . HIS A 1 204 ? -8.493 -11.731 10.701 1.00 97.75 204 HIS A N 1
ATOM 1659 C CA . HIS A 1 204 ? -7.226 -12.332 11.112 1.00 97.75 204 HIS A CA 1
ATOM 1660 C C . HIS A 1 204 ? -6.150 -11.264 11.367 1.00 97.75 204 HIS A C 1
ATOM 1662 O O . HIS A 1 204 ? -5.529 -11.257 12.429 1.00 97.75 204 HIS A O 1
ATOM 1668 N N . ALA A 1 205 ? -5.980 -10.314 10.444 1.00 98.12 205 ALA A N 1
ATOM 1669 C CA . ALA A 1 205 ? -5.012 -9.227 10.595 1.00 98.12 205 ALA A CA 1
ATOM 1670 C C . ALA A 1 205 ? -5.295 -8.335 11.816 1.00 98.12 205 ALA A C 1
ATOM 1672 O O . ALA A 1 205 ? -4.377 -7.952 12.545 1.00 98.12 205 ALA A O 1
ATOM 1673 N N . PHE A 1 206 ? -6.571 -8.038 12.065 1.00 98.19 206 PHE A N 1
ATOM 1674 C CA . PHE A 1 206 ? -7.019 -7.310 13.245 1.00 98.19 206 PHE A CA 1
ATOM 1675 C C . PHE A 1 206 ? -6.656 -8.044 14.545 1.00 98.19 206 PHE A C 1
ATOM 1677 O O . PHE A 1 206 ? -6.043 -7.444 15.426 1.00 98.19 206 PHE A O 1
ATOM 1684 N N . ASN A 1 207 ? -6.946 -9.344 14.649 1.00 97.69 207 ASN A N 1
ATOM 1685 C CA . ASN A 1 207 ? -6.619 -10.139 15.839 1.00 97.69 207 ASN A CA 1
ATOM 1686 C C . ASN A 1 207 ? -5.102 -10.260 16.073 1.00 97.69 207 ASN A C 1
ATOM 1688 O O . ASN A 1 207 ? -4.644 -10.158 17.212 1.00 97.69 207 ASN A O 1
ATOM 1692 N N . VAL A 1 208 ? -4.302 -10.401 15.007 1.00 97.75 208 VAL A N 1
ATOM 1693 C CA . VAL A 1 208 ? -2.829 -10.354 15.104 1.00 97.75 208 VAL A CA 1
ATOM 1694 C C . VAL A 1 208 ? -2.363 -8.994 15.634 1.00 97.75 208 VAL A C 1
ATOM 1696 O O . VAL A 1 208 ? -1.508 -8.932 16.517 1.00 97.75 208 VAL A O 1
ATOM 1699 N N . THR A 1 209 ? -2.965 -7.902 15.152 1.00 96.94 209 THR A N 1
ATOM 1700 C CA . THR A 1 209 ? -2.661 -6.539 15.615 1.00 96.94 209 THR A CA 1
ATOM 1701 C C . THR A 1 209 ? -3.025 -6.354 17.090 1.00 96.94 209 THR A C 1
ATOM 1703 O O . THR A 1 209 ? -2.221 -5.818 17.849 1.00 96.94 209 THR A O 1
ATOM 1706 N N . GLN A 1 210 ? -4.195 -6.836 17.521 1.00 97.44 210 GLN A N 1
ATOM 1707 C CA . GLN A 1 210 ? -4.619 -6.775 18.922 1.00 97.44 210 GLN A CA 1
ATOM 1708 C C . GLN A 1 210 ? -3.720 -7.610 19.835 1.00 97.44 210 GLN A C 1
ATOM 1710 O O . GLN A 1 210 ? -3.344 -7.147 20.912 1.00 97.44 210 GLN A O 1
ATOM 1715 N N . THR A 1 211 ? -3.304 -8.794 19.388 1.00 96.38 211 THR A N 1
ATOM 1716 C CA . THR A 1 211 ? -2.360 -9.629 20.138 1.00 96.38 211 THR A CA 1
ATOM 1717 C C . THR A 1 211 ? -1.025 -8.909 20.311 1.00 96.38 211 THR A C 1
ATOM 1719 O O . THR A 1 211 ? -0.504 -8.840 21.423 1.00 96.38 211 THR A O 1
ATOM 1722 N N . MET A 1 212 ? -0.492 -8.309 19.240 1.00 95.44 212 MET A N 1
ATOM 1723 C CA . MET A 1 212 ? 0.744 -7.525 19.307 1.00 95.44 212 MET A CA 1
ATOM 1724 C C . MET A 1 212 ? 0.597 -6.318 20.243 1.00 95.44 212 MET A C 1
ATOM 1726 O O . MET A 1 212 ? 1.468 -6.077 21.074 1.00 95.44 212 MET A O 1
ATOM 1730 N N . PHE A 1 213 ? -0.521 -5.594 20.167 1.00 94.62 213 PHE A N 1
ATOM 1731 C CA . PHE A 1 213 ? -0.832 -4.502 21.089 1.00 94.62 213 PHE A CA 1
ATOM 1732 C C . PHE A 1 213 ? -0.811 -4.966 22.554 1.00 94.62 213 PHE A C 1
ATOM 1734 O O . PHE A 1 213 ? -0.145 -4.349 23.383 1.00 94.62 213 PHE A O 1
ATOM 1741 N N . CYS A 1 214 ? -1.460 -6.090 22.865 1.00 93.44 214 CYS A N 1
ATOM 1742 C CA . CYS A 1 214 ? -1.473 -6.666 24.209 1.00 93.44 214 CYS A CA 1
ATOM 1743 C C . CYS A 1 214 ? -0.059 -7.052 24.687 1.00 93.44 214 CYS A C 1
ATOM 1745 O O . CYS A 1 214 ? 0.310 -6.761 25.824 1.00 93.44 214 CYS A O 1
ATOM 1747 N N . ILE A 1 215 ? 0.765 -7.650 23.816 1.00 92.44 215 ILE A N 1
ATOM 1748 C CA . ILE A 1 215 ? 2.168 -7.981 24.124 1.00 92.44 215 ILE A CA 1
ATOM 1749 C C . ILE A 1 215 ? 2.968 -6.716 24.455 1.00 92.44 215 ILE A C 1
ATOM 1751 O O . ILE A 1 215 ? 3.698 -6.696 25.448 1.00 92.44 215 ILE A O 1
ATOM 1755 N N . LEU A 1 216 ? 2.833 -5.659 23.652 1.00 89.81 216 LEU A N 1
ATOM 1756 C CA . LEU A 1 216 ? 3.562 -4.402 23.848 1.00 89.81 216 LEU A CA 1
ATOM 1757 C C . LEU A 1 216 ? 3.151 -3.684 25.141 1.00 89.81 216 LEU A C 1
ATOM 1759 O O . LEU A 1 216 ? 4.014 -3.143 25.831 1.00 89.81 216 LEU A O 1
ATOM 1763 N N . LEU A 1 217 ? 1.865 -3.733 25.505 1.00 87.25 217 LEU A N 1
ATOM 1764 C CA . LEU A 1 217 ? 1.381 -3.208 26.784 1.00 87.25 217 LEU A CA 1
ATOM 1765 C C . LEU A 1 217 ? 1.980 -3.959 27.980 1.00 87.25 217 LEU A C 1
ATOM 1767 O O . LEU A 1 217 ? 2.464 -3.334 28.919 1.00 87.25 217 LEU A O 1
ATOM 1771 N N . VAL A 1 218 ? 1.959 -5.297 27.952 1.00 82.69 218 VAL A N 1
ATOM 1772 C CA . VAL A 1 218 ? 2.426 -6.133 29.075 1.00 82.69 218 VAL A CA 1
ATOM 1773 C C . VAL A 1 218 ? 3.941 -6.058 29.249 1.00 82.69 218 VAL A C 1
ATOM 1775 O O . VAL A 1 218 ? 4.442 -6.041 30.370 1.00 82.69 218 VAL A O 1
ATOM 1778 N N . SER A 1 219 ? 4.686 -6.017 28.147 1.00 71.62 219 SER A N 1
ATOM 1779 C CA . SER A 1 219 ? 6.149 -6.087 28.180 1.00 71.62 219 SER A CA 1
ATOM 1780 C C . SER A 1 219 ? 6.838 -4.769 28.560 1.00 71.62 219 SER A C 1
ATOM 1782 O O . SER A 1 219 ? 8.061 -4.761 28.675 1.00 71.62 219 SER A O 1
ATOM 1784 N N . ASN A 1 220 ? 6.106 -3.657 28.752 1.00 62.84 220 ASN A N 1
ATOM 1785 C CA . ASN A 1 220 ? 6.670 -2.309 28.971 1.00 62.84 220 ASN A CA 1
ATOM 1786 C C . ASN A 1 220 ? 7.723 -1.891 27.911 1.00 62.84 220 ASN A C 1
ATOM 1788 O O . ASN A 1 220 ? 8.452 -0.914 28.088 1.00 62.84 220 ASN A O 1
ATOM 1792 N N . THR A 1 221 ? 7.795 -2.596 26.776 1.00 54.97 221 THR A N 1
ATOM 1793 C CA . THR A 1 221 ? 8.815 -2.415 25.727 1.00 54.97 221 THR A CA 1
ATOM 1794 C C . THR A 1 221 ? 8.675 -1.097 24.982 1.00 54.97 221 THR A C 1
ATOM 1796 O O . THR A 1 221 ? 9.628 -0.669 24.333 1.00 54.97 221 THR A O 1
ATOM 1799 N N . CYS A 1 222 ? 7.545 -0.400 25.131 1.00 52.22 222 CYS A N 1
ATOM 1800 C CA . CYS A 1 222 ? 7.413 0.972 24.658 1.00 52.22 222 CYS A CA 1
ATOM 1801 C C . CYS A 1 222 ? 8.541 1.860 25.215 1.00 52.22 222 CYS A C 1
ATOM 1803 O O . CYS A 1 222 ? 9.142 2.606 24.453 1.00 52.22 222 CYS A O 1
ATOM 1805 N N . LEU A 1 223 ? 8.922 1.713 26.492 1.00 50.09 223 LEU A N 1
ATOM 1806 C CA . LEU A 1 223 ? 10.050 2.460 27.070 1.00 50.09 223 LEU A CA 1
ATOM 1807 C C . LEU A 1 223 ? 11.404 2.077 26.449 1.00 50.09 223 LEU A C 1
ATOM 1809 O O . LEU A 1 223 ? 12.261 2.939 26.286 1.00 50.09 223 LEU A O 1
ATOM 1813 N N . PHE A 1 224 ? 11.590 0.812 26.063 1.00 50.56 224 PHE A N 1
ATOM 1814 C CA . PHE A 1 224 ? 12.848 0.320 25.488 1.00 50.56 224 PHE A CA 1
ATOM 1815 C C . PHE A 1 224 ? 13.042 0.749 24.025 1.00 50.56 224 PHE A C 1
ATOM 1817 O O . PHE A 1 224 ? 14.158 1.044 23.612 1.00 50.56 224 PHE A O 1
ATOM 1824 N N . LEU A 1 225 ? 11.961 0.822 23.241 1.00 52.91 225 LEU A N 1
ATOM 1825 C CA . LEU A 1 225 ? 12.023 1.271 21.845 1.00 52.91 225 LEU A CA 1
ATOM 1826 C C . LEU A 1 225 ? 12.243 2.788 21.734 1.00 52.91 225 LEU A C 1
ATOM 1828 O O . LEU A 1 225 ? 12.972 3.224 20.848 1.00 52.91 225 LEU A O 1
ATOM 1832 N N . TYR A 1 226 ? 11.680 3.584 22.651 1.00 52.22 226 TYR A N 1
ATOM 1833 C CA . TYR A 1 226 ? 11.917 5.034 22.692 1.00 52.22 226 TYR A CA 1
ATOM 1834 C C . TYR A 1 226 ? 13.294 5.420 23.258 1.00 52.22 226 TYR A C 1
ATOM 1836 O O . TYR A 1 226 ? 13.727 6.537 23.012 1.00 52.22 226 TYR A O 1
ATOM 1844 N N . SER A 1 227 ? 14.002 4.541 23.983 1.00 45.38 227 SER A N 1
ATOM 1845 C CA . SER A 1 227 ? 15.356 4.846 24.488 1.00 45.38 227 SER A CA 1
ATOM 1846 C C . SER A 1 227 ? 16.479 4.569 23.477 1.00 45.38 227 SER A C 1
ATOM 1848 O O . SER A 1 227 ? 17.647 4.775 23.802 1.00 45.38 227 SER A O 1
ATOM 1850 N N . MET A 1 228 ? 16.147 4.036 22.298 1.00 46.00 228 MET A N 1
ATOM 1851 C CA . MET A 1 228 ? 17.096 3.686 21.228 1.00 46.00 228 MET A CA 1
ATOM 1852 C C . MET A 1 228 ? 16.986 4.622 20.011 1.00 46.00 228 MET A C 1
ATOM 1854 O O . MET A 1 228 ? 17.601 4.356 18.980 1.00 46.00 228 MET A O 1
ATOM 1858 N N . SER A 1 229 ? 16.191 5.692 20.118 1.00 42.81 229 SER A N 1
ATOM 1859 C CA . SER A 1 229 ? 16.064 6.786 19.139 1.00 42.81 229 SER A CA 1
ATOM 1860 C C . SER A 1 229 ? 16.487 8.096 19.789 1.00 42.81 229 SER A C 1
ATOM 1862 O O . SER A 1 229 ? 17.114 8.915 19.087 1.00 42.81 229 SER A O 1
#

Secondary structure (DSSP, 8-state):
-EEE-TTS-EEEE-----TTS-SSS---TTSTTTSSSS----------PPPP--------------------PPPPHHHHHHHHHHHHHHHHHHHHHHHHHHHHHHHHHHHHHHHHHHHHHSPPHHHHHHHHTS----HHHHTTT-TT---TT--HHHHHHHHHHHHHHTTHHHHTT--HHHHHHHHHHHHHHS-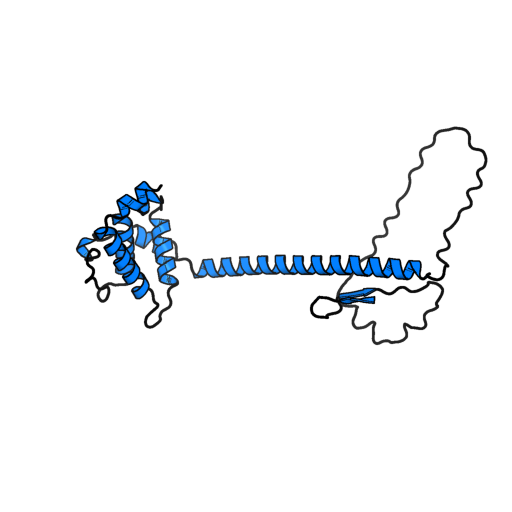--SSSSHHHHHHHHHHHHHHHHHT-HHHHHHTT-

Sequence (229 aa):
MPIKHSDGKVLAVCIITNKSTVDLRINNNNFSQQVKHQFDFKPVTDSIQYSSNDNLSSKEPITMSSSINNWSGIFTYSDEFLFEAFALFVGLGISNSQLYERAIRSAAKQKVIMDVLSYHATAPTSEAKRLATSLIPTMRFYHLDKFSFTDVRLSDEDTLKACIRMFQEMNFMKSIHFDQLSFARWLLSVRKNYREVTYHNWRHAFNVTQTMFCILLVSNTCLFLYSMS

pLDDT: mean 74.72, std 25.49, range [24.83, 98.19]

Organism: NCBI:txid6186